Protein AF-A0AAC9VZQ4-F1 (afdb_monomer_lite)

pLDDT: mean 84.98, std 10.2, range [44.28, 96.12]

Foldseek 3Di:
DDQQDQLLCCCCPVPCVVPVHDLVNLCVQLVHDSVVSLCSNLQLFHDDLSNLVSCVVVVNDHSVVRVVSSVVNVVVCCVVVVDDPVNNVDSLSSFLLSSCVVVVVDDPLLSVLLVVLVVLVLLQCVLVVHSSHDCVPPPPDPDPVVSVVSSVVSNVSNVVLVVLQVVLCVVCVVADLVCLSCVCRVNRHDDVVNSVSSNSSSVSSSVVVVVVVVD

Structure (mmCIF, N/CA/C/O backbone):
data_AF-A0AAC9VZQ4-F1
#
_entry.id   AF-A0AAC9VZQ4-F1
#
loop_
_atom_site.group_PDB
_atom_site.id
_atom_site.type_symbol
_atom_site.label_atom_id
_atom_site.label_alt_id
_atom_site.label_comp_id
_atom_site.label_asym_id
_atom_site.label_entity_id
_atom_site.label_seq_id
_atom_site.pdbx_PDB_ins_code
_atom_site.Cartn_x
_atom_site.Cartn_y
_atom_site.Cartn_z
_atom_site.occupancy
_atom_site.B_iso_or_equiv
_atom_site.auth_seq_id
_atom_site.auth_comp_id
_atom_site.auth_asym_id
_atom_site.auth_atom_id
_atom_site.pdbx_PDB_model_num
ATOM 1 N N . MET A 1 1 ? -16.658 14.289 -12.893 1.00 47.38 1 MET A N 1
ATOM 2 C CA . MET A 1 1 ? -15.237 14.405 -13.294 1.00 47.38 1 MET A CA 1
ATOM 3 C C . MET A 1 1 ? -14.586 13.062 -13.017 1.00 47.38 1 MET A C 1
ATOM 5 O O . MET A 1 1 ? -14.733 12.575 -11.906 1.00 47.38 1 MET A O 1
ATOM 9 N N . HIS A 1 2 ? -13.993 12.427 -14.031 1.00 65.50 2 HIS A N 1
ATOM 10 C CA . HIS A 1 2 ? -13.392 11.093 -13.904 1.00 65.50 2 HIS A CA 1
ATOM 11 C C . HIS A 1 2 ? -12.182 11.131 -12.962 1.00 65.50 2 HIS A C 1
ATOM 13 O O . HIS A 1 2 ? -11.371 12.042 -13.089 1.00 65.50 2 HIS A O 1
ATOM 19 N N . ASN A 1 3 ? -12.083 10.158 -12.053 1.00 72.31 3 ASN A N 1
ATOM 20 C CA . ASN A 1 3 ? -10.875 9.840 -11.291 1.00 72.31 3 ASN A CA 1
ATOM 21 C C . ASN A 1 3 ? -9.882 9.156 -12.253 1.00 72.31 3 ASN A C 1
ATOM 23 O O . ASN A 1 3 ? -10.150 8.019 -12.653 1.00 72.31 3 ASN A O 1
ATOM 27 N N . PRO A 1 4 ? -8.830 9.842 -12.738 1.00 82.00 4 PRO A N 1
ATOM 28 C CA . PRO A 1 4 ? -7.840 9.216 -13.607 1.00 82.00 4 PRO A CA 1
ATOM 29 C C . PRO A 1 4 ? -7.079 8.137 -12.824 1.00 82.00 4 PRO A C 1
ATOM 31 O O . PRO A 1 4 ? -6.699 8.360 -11.681 1.00 82.00 4 PRO A O 1
ATOM 34 N N . ALA A 1 5 ? -6.844 6.978 -13.438 1.00 83.56 5 ALA A N 1
ATOM 35 C CA . ALA A 1 5 ? -6.067 5.908 -12.814 1.00 83.56 5 ALA A CA 1
ATOM 36 C C . ALA A 1 5 ? -4.602 6.325 -12.611 1.00 83.56 5 ALA A C 1
ATOM 38 O O . ALA A 1 5 ? -4.049 7.092 -13.414 1.00 83.56 5 ALA A O 1
ATOM 39 N N . HIS A 1 6 ? -3.955 5.795 -11.569 1.00 86.50 6 HIS A N 1
ATOM 40 C CA . HIS A 1 6 ? -2.529 6.033 -11.375 1.00 86.50 6 HIS A CA 1
ATOM 41 C C . HIS A 1 6 ? -1.731 5.352 -12.507 1.00 86.50 6 HIS A C 1
ATOM 43 O O . HIS A 1 6 ? -2.029 4.209 -12.867 1.00 86.50 6 HIS A O 1
ATOM 49 N N . PRO A 1 7 ? -0.682 5.987 -13.069 1.00 91.25 7 PRO A N 1
ATOM 50 C CA . PRO A 1 7 ? 0.089 5.401 -14.170 1.00 91.25 7 PRO A CA 1
ATOM 51 C C . PRO A 1 7 ? 0.655 4.009 -13.861 1.00 91.25 7 PRO A C 1
ATOM 53 O O . PRO A 1 7 ? 0.714 3.149 -14.734 1.00 91.25 7 PRO A O 1
ATOM 56 N N . GLY A 1 8 ? 1.046 3.770 -12.609 1.00 91.25 8 GLY A N 1
ATOM 57 C CA . GLY A 1 8 ? 1.529 2.463 -12.166 1.00 91.25 8 GLY A CA 1
ATOM 58 C C . GLY A 1 8 ? 0.474 1.356 -12.184 1.00 91.25 8 GLY A C 1
ATOM 59 O O . GLY A 1 8 ? 0.805 0.225 -12.533 1.00 91.25 8 GLY A O 1
ATOM 60 N N . GLU A 1 9 ? -0.789 1.679 -11.896 1.00 88.44 9 GLU A N 1
ATOM 61 C CA . GLU A 1 9 ? -1.890 0.711 -11.975 1.00 88.44 9 GLU A CA 1
ATOM 62 C C . GLU A 1 9 ? -2.151 0.319 -13.428 1.00 88.44 9 GLU A C 1
ATOM 64 O O . GLU A 1 9 ? -2.334 -0.856 -13.741 1.00 88.44 9 GLU A O 1
ATOM 69 N N . VAL A 1 10 ? -2.085 1.292 -14.341 1.00 91.06 10 VAL A N 1
ATOM 70 C CA . VAL A 1 10 ? -2.214 1.033 -15.779 1.00 91.06 10 VAL A CA 1
ATOM 71 C C . VAL A 1 10 ? -1.033 0.222 -16.301 1.00 91.06 10 VAL A C 1
ATOM 73 O O . VAL A 1 10 ? -1.241 -0.710 -17.070 1.00 91.06 10 VAL A O 1
ATOM 76 N N . LEU A 1 11 ? 0.193 0.500 -15.846 1.00 92.31 11 LEU A N 1
ATOM 77 C CA . LEU A 1 11 ? 1.357 -0.332 -16.166 1.00 92.31 11 LEU A CA 1
ATOM 78 C C . LEU A 1 11 ? 1.160 -1.785 -15.702 1.00 92.31 11 LEU A C 1
ATOM 80 O O . LEU A 1 11 ? 1.522 -2.718 -16.417 1.00 92.31 11 LEU A O 1
ATOM 84 N N . LYS A 1 12 ? 0.562 -1.984 -14.524 1.00 89.06 12 LYS A N 1
ATOM 85 C CA . LYS A 1 12 ? 0.261 -3.314 -13.995 1.00 89.06 12 LYS A CA 1
ATOM 86 C C . LYS A 1 12 ? -0.739 -4.063 -14.872 1.00 89.06 12 LYS A C 1
ATOM 88 O O . LYS A 1 12 ? -0.419 -5.137 -15.371 1.00 89.06 12 LYS A O 1
ATOM 93 N N . VAL A 1 13 ? -1.919 -3.481 -15.062 1.00 86.75 13 VAL A N 1
ATOM 94 C CA . VAL A 1 13 ? -3.053 -4.160 -15.701 1.00 86.75 13 VAL A CA 1
ATOM 95 C C . VAL A 1 13 ? -2.836 -4.282 -17.206 1.00 86.75 13 VAL A C 1
ATOM 97 O O . VAL A 1 13 ? -2.962 -5.364 -17.757 1.00 86.75 13 V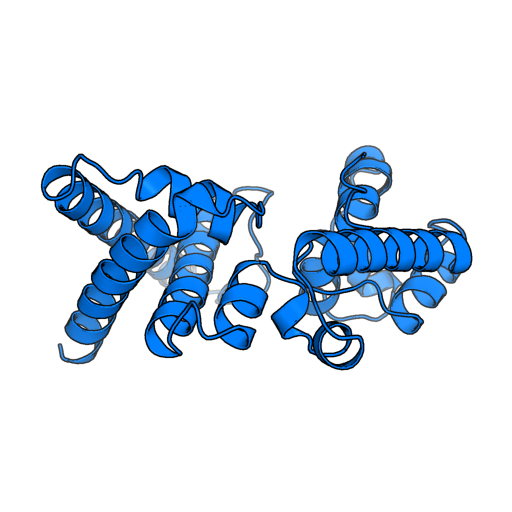AL A O 1
ATOM 100 N N . ALA A 1 14 ? -2.458 -3.194 -17.880 1.00 86.31 14 ALA A N 1
ATOM 101 C CA . ALA A 1 14 ? -2.416 -3.164 -19.342 1.00 86.31 14 ALA A CA 1
ATOM 102 C C . ALA A 1 14 ? -1.142 -3.772 -19.951 1.00 86.31 14 ALA A C 1
ATOM 104 O O . ALA A 1 14 ? -1.103 -3.996 -21.158 1.00 86.31 14 ALA A O 1
ATOM 105 N N . PHE A 1 15 ? -0.093 -4.003 -19.154 1.00 88.12 15 PHE A N 1
ATOM 106 C CA . PHE A 1 15 ? 1.179 -4.523 -19.661 1.00 88.12 15 PHE A CA 1
ATOM 107 C C . PHE A 1 15 ? 1.668 -5.736 -18.874 1.00 88.12 15 PHE A C 1
ATOM 109 O O . PHE A 1 15 ? 1.901 -6.784 -19.465 1.00 88.12 15 PHE A O 1
ATOM 116 N N . LEU A 1 16 ? 1.839 -5.630 -17.552 1.00 88.69 16 LEU A N 1
ATOM 117 C CA . LEU A 1 16 ? 2.440 -6.724 -16.780 1.00 88.69 16 LEU A CA 1
ATOM 118 C C . LEU A 1 16 ? 1.552 -7.967 -16.720 1.00 88.69 16 LEU A C 1
ATOM 120 O O . LEU A 1 16 ? 2.043 -9.071 -16.950 1.00 88.69 16 LEU A O 1
ATOM 124 N N . GLU A 1 17 ? 0.266 -7.788 -16.424 1.00 88.44 17 GLU A N 1
ATOM 125 C CA . GLU A 1 17 ? -0.695 -8.890 -16.331 1.00 88.44 17 GLU A CA 1
ATOM 126 C C . GLU A 1 17 ? -0.959 -9.511 -17.711 1.00 88.44 17 GLU A C 1
ATOM 128 O O . GLU A 1 17 ? -0.840 -10.727 -17.852 1.00 88.44 17 GLU A O 1
ATOM 133 N N . GLU A 1 18 ? -1.173 -8.688 -18.743 1.00 86.62 18 GLU A N 1
ATOM 134 C CA . GLU A 1 18 ? -1.351 -9.137 -20.137 1.00 86.62 18 GLU A CA 1
ATOM 135 C C . GLU A 1 18 ? -0.138 -9.910 -20.686 1.00 86.62 18 GLU A C 1
ATOM 137 O O . GLU A 1 18 ? -0.288 -10.895 -21.407 1.00 86.62 18 GLU A O 1
ATOM 142 N N . MET A 1 19 ? 1.085 -9.507 -20.326 1.00 86.56 19 MET A N 1
ATOM 143 C CA . MET A 1 19 ? 2.314 -10.168 -20.788 1.00 86.56 19 MET A CA 1
ATOM 144 C C . MET A 1 19 ? 2.788 -11.300 -19.863 1.00 86.56 19 MET A C 1
ATOM 146 O O . MET A 1 19 ? 3.823 -11.914 -20.134 1.00 86.56 19 MET A O 1
ATOM 150 N N . GLY A 1 20 ? 2.100 -11.556 -18.743 1.00 86.38 20 GLY A N 1
ATOM 151 C CA . GLY A 1 20 ? 2.557 -12.496 -17.712 1.00 86.38 20 GLY A CA 1
ATOM 152 C C . GLY A 1 20 ? 3.940 -12.146 -17.138 1.00 86.38 20 GLY A C 1
ATOM 153 O O . GLY A 1 20 ? 4.699 -13.030 -16.724 1.00 86.38 20 GLY A O 1
ATOM 154 N N . LEU A 1 21 ? 4.309 -10.861 -17.153 1.00 87.75 21 LEU A N 1
ATOM 155 C CA . LEU A 1 21 ? 5.629 -10.382 -16.759 1.00 87.75 21 LEU A CA 1
ATOM 156 C C . LEU A 1 21 ? 5.653 -10.058 -15.262 1.00 87.75 21 LEU A C 1
ATOM 158 O O . LEU A 1 21 ? 4.847 -9.280 -14.756 1.00 87.75 21 LEU A O 1
ATOM 162 N N . SER A 1 22 ? 6.618 -10.622 -14.534 1.00 88.69 22 SER A N 1
ATOM 163 C CA . SER A 1 22 ? 6.773 -10.315 -13.112 1.00 88.69 22 SER A CA 1
ATOM 164 C C . SER A 1 22 ? 7.435 -8.951 -12.895 1.00 88.69 22 SER A C 1
ATOM 166 O O . SER A 1 22 ? 8.299 -8.527 -13.665 1.00 88.69 22 SER A O 1
ATOM 168 N N . ILE A 1 23 ? 7.092 -8.295 -11.780 1.00 87.81 23 ILE A N 1
ATOM 169 C CA . ILE A 1 23 ? 7.704 -7.017 -11.376 1.00 87.81 23 ILE A CA 1
ATOM 170 C C . ILE A 1 23 ? 9.229 -7.148 -11.258 1.00 87.81 23 ILE A C 1
ATOM 172 O O . ILE A 1 23 ? 9.944 -6.223 -11.623 1.00 87.81 23 ILE A O 1
ATOM 176 N N . GLN A 1 24 ? 9.730 -8.300 -10.790 1.00 86.06 24 GLN A N 1
ATOM 177 C CA . GLN A 1 24 ? 11.168 -8.568 -10.695 1.00 86.06 24 GLN A CA 1
ATOM 178 C C . GLN A 1 24 ? 11.844 -8.492 -12.066 1.00 86.06 24 GLN A C 1
ATOM 180 O O . GLN A 1 24 ? 12.793 -7.737 -12.233 1.00 86.06 24 GLN A O 1
ATOM 185 N N . LYS A 1 25 ? 11.307 -9.210 -13.061 1.00 87.44 25 LYS A N 1
ATOM 186 C CA . LYS A 1 25 ? 11.878 -9.235 -14.414 1.00 87.44 25 LYS A CA 1
ATOM 187 C C . LYS A 1 25 ? 11.894 -7.847 -15.047 1.00 87.44 25 LYS A C 1
ATOM 189 O O . LYS A 1 25 ? 12.879 -7.479 -15.680 1.00 87.44 25 LYS A O 1
ATOM 194 N N . LEU A 1 26 ? 10.821 -7.073 -14.862 1.00 90.56 26 LEU A N 1
ATOM 195 C CA . LEU A 1 26 ? 10.793 -5.698 -15.348 1.00 90.56 26 LEU A CA 1
ATOM 196 C C . LEU A 1 26 ? 11.817 -4.826 -14.605 1.00 90.56 26 LEU A C 1
ATOM 198 O O . LEU A 1 26 ? 12.542 -4.073 -15.242 1.00 90.56 26 LEU A O 1
ATOM 202 N N . ALA A 1 27 ? 11.923 -4.939 -13.281 1.00 90.94 27 ALA A N 1
ATOM 203 C CA . ALA A 1 27 ? 12.888 -4.169 -12.496 1.00 90.94 27 ALA A CA 1
ATOM 204 C C . ALA A 1 27 ? 14.338 -4.428 -12.935 1.00 90.94 27 ALA A C 1
ATOM 206 O O . ALA A 1 27 ? 15.095 -3.473 -13.123 1.00 90.94 27 ALA A O 1
ATOM 207 N N . ASP A 1 28 ? 14.684 -5.697 -13.174 1.00 89.56 28 ASP A N 1
ATOM 208 C CA . ASP A 1 28 ? 15.998 -6.106 -13.674 1.00 89.56 28 ASP A CA 1
ATOM 209 C C . ASP A 1 28 ? 16.280 -5.494 -15.051 1.00 89.56 28 ASP A C 1
ATOM 211 O O . ASP A 1 28 ? 17.352 -4.933 -15.279 1.00 89.56 28 ASP A O 1
ATOM 215 N N . HIS A 1 29 ? 15.289 -5.526 -15.947 1.00 90.56 29 HIS A N 1
ATOM 216 C CA . HIS A 1 29 ? 15.401 -4.958 -17.290 1.00 90.56 29 HIS A CA 1
ATOM 217 C C . HIS A 1 29 ? 15.526 -3.425 -17.292 1.00 90.56 29 HIS A C 1
ATOM 219 O O . HIS A 1 29 ? 16.243 -2.859 -18.111 1.00 90.56 29 HIS A O 1
ATOM 225 N N . LEU A 1 30 ? 14.864 -2.743 -16.355 1.00 91.75 30 LEU A N 1
ATOM 226 C CA . LEU A 1 30 ? 14.926 -1.285 -16.208 1.00 91.75 30 LEU A CA 1
ATOM 227 C C . LEU A 1 30 ? 16.139 -0.809 -15.389 1.00 91.75 30 LEU A C 1
ATOM 229 O O . LEU A 1 30 ? 16.299 0.400 -15.188 1.00 91.75 30 LEU A O 1
ATOM 233 N N . HIS A 1 31 ? 16.974 -1.724 -14.882 1.00 89.75 31 HIS A N 1
ATOM 234 C CA . HIS A 1 31 ? 18.064 -1.428 -13.948 1.00 89.75 31 HIS A CA 1
ATOM 235 C C . HIS A 1 31 ? 17.587 -0.593 -12.746 1.00 89.75 31 HIS A C 1
ATOM 237 O O . HIS A 1 31 ? 18.127 0.472 -12.427 1.00 89.75 31 HIS A O 1
ATOM 243 N N . MET A 1 32 ? 16.513 -1.047 -12.099 1.00 89.31 32 MET A N 1
ATOM 244 C CA . MET A 1 32 ? 15.938 -0.420 -10.910 1.00 89.31 32 MET A CA 1
ATOM 245 C C . MET A 1 32 ? 15.712 -1.456 -9.818 1.00 89.31 32 MET A C 1
ATOM 247 O O . MET A 1 32 ? 15.558 -2.642 -10.085 1.00 89.31 32 MET A O 1
ATOM 251 N N . THR A 1 33 ? 15.641 -1.010 -8.564 1.00 84.75 33 THR A N 1
ATOM 252 C CA . THR A 1 33 ? 15.271 -1.929 -7.487 1.00 84.75 33 THR A CA 1
ATOM 253 C C . THR A 1 33 ? 13.805 -2.330 -7.627 1.00 84.75 33 THR A C 1
ATOM 255 O O . THR A 1 33 ? 12.938 -1.473 -7.845 1.00 84.75 33 THR A O 1
ATOM 258 N N . ARG A 1 34 ? 13.510 -3.625 -7.452 1.00 83.38 34 ARG A N 1
ATOM 259 C CA . ARG A 1 34 ? 12.135 -4.144 -7.481 1.00 83.38 34 ARG A CA 1
ATOM 260 C C . ARG A 1 34 ? 11.227 -3.385 -6.519 1.00 83.38 34 ARG A C 1
ATOM 262 O O . ARG A 1 34 ? 10.146 -2.974 -6.925 1.00 83.38 34 ARG A O 1
ATOM 269 N N . ALA A 1 35 ? 11.696 -3.095 -5.306 1.00 76.56 35 ALA A N 1
ATOM 270 C CA . ALA A 1 35 ? 10.947 -2.312 -4.324 1.00 76.56 35 ALA A CA 1
ATOM 271 C C . ALA A 1 35 ? 10.555 -0.912 -4.841 1.00 76.56 35 ALA A C 1
ATOM 273 O O . ALA A 1 35 ? 9.442 -0.441 -4.603 1.00 76.56 35 ALA A O 1
ATOM 274 N N . SER A 1 36 ? 11.435 -0.230 -5.584 1.00 78.69 36 SER A N 1
ATOM 275 C CA . SER A 1 36 ? 11.112 1.085 -6.157 1.00 78.69 36 SER A CA 1
ATOM 276 C C . SER A 1 36 ? 10.072 0.985 -7.264 1.00 78.69 36 SER A C 1
ATOM 278 O O . SER A 1 36 ? 9.126 1.769 -7.270 1.00 78.69 36 SER A O 1
ATOM 280 N N . LEU A 1 37 ? 10.212 0.004 -8.156 1.00 87.75 37 LEU A N 1
ATOM 281 C CA . LEU A 1 37 ? 9.245 -0.227 -9.225 1.00 87.75 37 LEU A CA 1
ATOM 282 C C . LEU A 1 37 ? 7.883 -0.678 -8.668 1.00 87.75 37 LEU A C 1
ATOM 284 O O . LEU A 1 37 ? 6.846 -0.172 -9.087 1.00 87.75 37 LEU A O 1
ATOM 288 N N . SER A 1 38 ? 7.888 -1.559 -7.666 1.00 84.81 38 SER A N 1
ATOM 289 C CA . SER A 1 38 ? 6.702 -2.057 -6.963 1.00 84.81 38 SER A CA 1
ATOM 290 C C . SER A 1 38 ? 5.905 -0.929 -6.308 1.00 84.81 38 SER A C 1
ATOM 292 O O . SER A 1 38 ? 4.680 -0.896 -6.416 1.00 84.81 38 SER A O 1
ATOM 294 N N . ARG A 1 39 ? 6.580 0.040 -5.674 1.00 79.12 39 ARG A N 1
ATOM 295 C CA . ARG A 1 39 ? 5.900 1.216 -5.112 1.00 79.12 39 ARG A CA 1
ATOM 296 C C . ARG A 1 39 ? 5.186 2.032 -6.183 1.00 79.12 39 ARG A C 1
ATOM 298 O O . ARG A 1 39 ? 4.069 2.458 -5.935 1.00 79.12 39 ARG A O 1
ATOM 305 N N . VAL A 1 40 ? 5.786 2.218 -7.361 1.00 87.19 40 VAL A N 1
ATOM 306 C CA . VAL A 1 40 ? 5.119 2.947 -8.451 1.00 87.19 40 VAL A CA 1
ATOM 307 C C . VAL A 1 40 ? 3.936 2.152 -8.993 1.00 87.19 40 VAL A C 1
ATOM 309 O O . VAL A 1 40 ? 2.841 2.696 -9.100 1.00 87.19 40 VAL A O 1
ATOM 312 N N . ILE A 1 41 ? 4.137 0.864 -9.287 1.00 87.94 41 ILE A N 1
ATOM 313 C CA . ILE A 1 41 ? 3.112 -0.050 -9.819 1.00 87.94 41 ILE A CA 1
ATOM 314 C C . ILE A 1 41 ? 1.878 -0.112 -8.914 1.00 87.94 41 ILE A C 1
ATOM 316 O O . ILE A 1 41 ? 0.757 -0.125 -9.407 1.00 87.94 41 ILE A O 1
ATOM 320 N N . ASN A 1 42 ? 2.076 -0.121 -7.597 1.00 80.81 42 ASN A N 1
ATOM 321 C CA . ASN A 1 42 ? 0.986 -0.174 -6.624 1.00 80.81 42 ASN A CA 1
ATOM 322 C C . ASN A 1 42 ? 0.469 1.217 -6.210 1.00 80.81 42 ASN A C 1
ATOM 324 O O . ASN A 1 42 ? -0.140 1.336 -5.157 1.00 80.81 42 ASN A O 1
ATOM 328 N N . GLY A 1 43 ? 0.758 2.281 -6.966 1.00 79.44 43 GLY A N 1
ATOM 329 C CA . GLY A 1 43 ? 0.238 3.627 -6.681 1.00 79.44 43 GLY A CA 1
ATOM 330 C C . GLY A 1 43 ? 0.959 4.389 -5.569 1.00 79.44 43 GLY A C 1
ATOM 331 O O . GLY A 1 43 ? 0.881 5.607 -5.516 1.00 79.44 43 GLY A O 1
ATOM 332 N N . HIS A 1 44 ? 1.757 3.714 -4.743 1.00 76.00 44 HIS A N 1
ATOM 333 C CA . HIS A 1 44 ? 2.434 4.309 -3.588 1.00 76.00 44 HIS A CA 1
ATOM 334 C C . HIS A 1 44 ? 3.566 5.294 -3.919 1.00 76.00 44 HIS A C 1
ATOM 336 O O . HIS A 1 44 ? 4.124 5.907 -3.007 1.00 76.00 44 HIS A O 1
ATOM 342 N N . ALA A 1 45 ? 3.966 5.435 -5.183 1.00 78.38 45 ALA A N 1
ATOM 343 C CA . ALA A 1 45 ? 4.974 6.395 -5.620 1.00 78.38 45 ALA A CA 1
ATOM 344 C C . ALA A 1 45 ? 4.651 6.934 -7.014 1.00 78.38 45 ALA A C 1
ATOM 346 O O . ALA A 1 45 ? 4.255 6.183 -7.901 1.00 78.38 45 ALA A O 1
ATOM 347 N N . SER A 1 46 ? 4.905 8.223 -7.235 1.00 83.00 46 SER A N 1
ATOM 348 C CA . SER A 1 46 ? 4.684 8.846 -8.541 1.00 83.00 46 SER A CA 1
ATOM 349 C C . SER A 1 46 ? 5.603 8.271 -9.619 1.00 83.00 46 SER A C 1
ATOM 351 O O . SER A 1 46 ? 6.788 8.003 -9.390 1.00 83.00 46 SER A O 1
ATOM 353 N N . MET A 1 47 ? 5.081 8.182 -10.836 1.00 87.06 47 MET A N 1
ATOM 354 C CA . MET A 1 47 ? 5.840 7.880 -12.039 1.00 87.06 47 MET A CA 1
ATOM 355 C C . MET A 1 47 ? 6.763 9.052 -12.399 1.00 87.06 47 MET A C 1
ATOM 357 O O . MET A 1 47 ? 6.351 10.062 -12.967 1.00 87.06 47 MET A O 1
ATOM 361 N N . ARG A 1 48 ? 8.037 8.927 -12.017 1.00 86.81 48 ARG A N 1
ATOM 362 C CA . ARG A 1 48 ? 9.076 9.939 -12.263 1.00 86.81 48 ARG A CA 1
ATOM 363 C C . ARG A 1 48 ? 9.569 9.899 -13.709 1.00 86.81 48 ARG A C 1
ATOM 365 O O . ARG A 1 48 ? 9.556 8.846 -14.340 1.00 86.81 48 ARG A O 1
ATOM 372 N N . THR A 1 49 ? 10.118 11.021 -14.178 1.00 86.62 49 THR A N 1
ATOM 373 C CA . THR A 1 49 ? 10.732 11.159 -15.511 1.00 86.62 49 THR A CA 1
ATOM 374 C C . THR A 1 49 ? 11.754 10.066 -15.811 1.00 86.62 49 THR A C 1
ATOM 376 O O . THR A 1 49 ? 11.722 9.493 -16.892 1.00 86.62 49 THR A O 1
ATOM 379 N N . GLU A 1 50 ? 12.613 9.725 -14.847 1.00 88.81 50 GLU A N 1
ATOM 380 C CA . GLU A 1 50 ? 13.613 8.663 -15.016 1.00 88.81 50 GLU A CA 1
ATOM 381 C C . GLU A 1 50 ? 12.968 7.302 -15.327 1.00 88.81 50 GLU A C 1
ATOM 383 O O . GLU A 1 50 ? 13.380 6.623 -16.264 1.00 88.81 50 GLU A O 1
ATOM 388 N N . LEU A 1 51 ? 11.921 6.923 -14.583 1.00 91.88 51 LEU A N 1
ATOM 389 C CA . LEU A 1 51 ? 11.202 5.670 -14.814 1.00 91.88 51 LEU A CA 1
ATOM 390 C C . LEU A 1 51 ? 10.442 5.703 -16.145 1.00 91.88 51 LEU A C 1
ATOM 392 O O . LEU A 1 51 ? 10.462 4.718 -16.871 1.00 91.88 51 LEU A O 1
ATOM 396 N N . ALA A 1 52 ? 9.816 6.829 -16.493 1.00 92.44 52 ALA A N 1
ATOM 397 C CA . ALA A 1 52 ? 9.107 6.979 -17.762 1.00 92.44 52 ALA A CA 1
ATOM 398 C C . ALA A 1 52 ? 10.043 6.799 -18.974 1.00 92.44 52 ALA A C 1
ATOM 400 O O . ALA A 1 52 ? 9.676 6.118 -19.928 1.00 92.44 52 ALA A O 1
ATOM 401 N N . ILE A 1 53 ? 11.264 7.349 -18.915 1.00 92.62 53 ILE A N 1
ATOM 402 C CA . ILE A 1 53 ? 12.292 7.157 -19.953 1.00 92.62 53 ILE A CA 1
ATOM 403 C C . ILE A 1 53 ? 12.740 5.6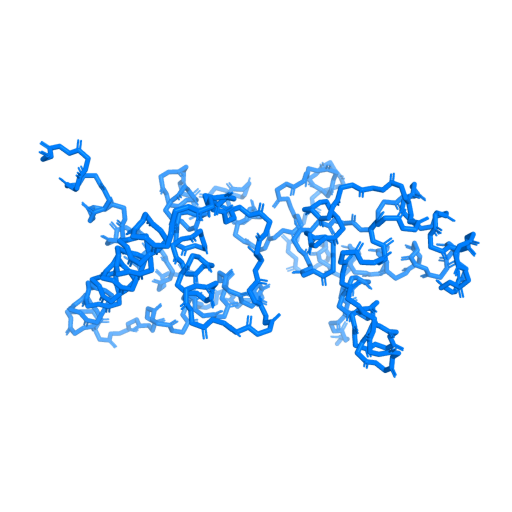94 -20.006 1.00 92.62 53 ILE A C 1
ATOM 405 O O . ILE A 1 53 ? 12.822 5.119 -21.088 1.00 92.62 53 ILE A O 1
ATOM 409 N N . LYS A 1 54 ? 12.997 5.067 -18.851 1.00 93.94 54 LYS A N 1
ATOM 410 C CA . LYS A 1 54 ? 13.374 3.647 -18.788 1.00 93.94 54 LYS A CA 1
ATOM 411 C C . LYS A 1 54 ? 12.291 2.745 -19.392 1.00 93.94 54 LYS A C 1
ATOM 413 O O . LYS A 1 54 ? 12.621 1.835 -20.144 1.00 93.94 54 LYS A O 1
ATOM 418 N N . LEU A 1 55 ? 11.015 3.019 -19.115 1.00 94.69 55 LEU A N 1
ATOM 419 C CA . LEU A 1 55 ? 9.880 2.295 -19.698 1.00 94.69 55 LEU A CA 1
ATOM 420 C C . LEU A 1 55 ? 9.816 2.457 -21.221 1.00 94.69 55 LEU A C 1
ATOM 422 O O . LEU A 1 55 ? 9.610 1.467 -21.917 1.00 94.69 55 LEU A O 1
ATOM 426 N N . GLU A 1 56 ? 10.052 3.665 -21.739 1.00 94.69 56 GLU A N 1
ATOM 427 C CA . GLU A 1 56 ? 10.108 3.908 -23.186 1.00 94.69 56 GLU A CA 1
ATOM 428 C C . GLU A 1 56 ? 11.239 3.134 -23.862 1.00 94.69 56 GLU A C 1
ATOM 430 O O . GLU A 1 56 ? 11.013 2.476 -24.877 1.00 94.69 56 GLU A O 1
ATOM 435 N N . LEU A 1 57 ? 12.433 3.142 -23.267 1.00 91.81 57 LEU A N 1
ATOM 436 C CA . LEU A 1 57 ? 13.576 2.378 -23.772 1.00 91.81 57 LEU A CA 1
ATOM 437 C C . LEU A 1 57 ? 13.332 0.862 -23.735 1.00 91.81 57 LEU A C 1
ATOM 439 O O . LEU A 1 57 ? 13.828 0.142 -24.597 1.00 91.81 57 LEU A O 1
ATOM 443 N N . ALA A 1 58 ? 12.539 0.391 -22.774 1.00 91.25 58 ALA A N 1
ATOM 444 C CA . ALA A 1 58 ? 12.110 -0.999 -22.659 1.00 91.25 58 ALA A CA 1
ATOM 445 C C . ALA A 1 58 ? 10.895 -1.355 -23.543 1.00 91.25 58 ALA A C 1
ATOM 447 O O . ALA A 1 58 ? 10.423 -2.490 -23.505 1.00 91.25 58 ALA A O 1
ATOM 448 N N . GLY A 1 59 ? 10.368 -0.409 -24.331 1.00 90.31 59 GLY A N 1
ATOM 449 C CA . GLY A 1 59 ? 9.250 -0.634 -25.255 1.00 90.31 59 GLY A CA 1
ATOM 450 C C . GLY A 1 59 ? 7.852 -0.533 -24.631 1.00 90.31 59 GLY A C 1
ATOM 451 O O . GLY A 1 59 ? 6.857 -0.787 -25.311 1.00 90.31 59 GLY A O 1
ATOM 452 N N . PHE A 1 60 ? 7.737 -0.119 -23.369 1.00 90.75 60 PHE A N 1
ATOM 453 C CA . PHE A 1 60 ? 6.463 0.058 -22.670 1.00 90.75 60 PHE A CA 1
ATOM 454 C C . PHE A 1 60 ? 5.901 1.465 -22.906 1.00 90.75 60 PHE A C 1
ATOM 456 O O . PHE A 1 60 ? 5.868 2.270 -21.985 1.00 90.75 60 PHE A O 1
ATOM 463 N N . SER A 1 61 ? 5.426 1.772 -24.119 1.00 94.31 61 SER A N 1
ATOM 464 C CA . SER A 1 61 ? 4.869 3.093 -24.497 1.00 94.31 61 SER A CA 1
ATOM 465 C C . SER A 1 61 ? 5.863 4.269 -24.378 1.00 94.31 61 SER A C 1
ATOM 467 O O . SER A 1 61 ? 7.006 4.109 -23.973 1.00 94.31 61 SER A O 1
ATOM 469 N N . LYS A 1 62 ? 5.456 5.479 -24.779 1.00 94.50 62 LYS A N 1
ATOM 470 C CA . LYS A 1 62 ? 6.321 6.678 -24.757 1.00 94.50 62 LYS A CA 1
ATOM 471 C C . LYS A 1 62 ? 6.411 7.281 -23.353 1.00 94.50 62 LYS A C 1
ATOM 473 O O . LYS A 1 62 ? 5.396 7.374 -22.663 1.00 94.50 62 LYS A O 1
ATOM 478 N N . ALA A 1 63 ? 7.556 7.843 -22.967 1.00 92.31 63 ALA A N 1
ATOM 479 C CA . ALA A 1 63 ? 7.728 8.516 -21.676 1.00 92.31 63 ALA A CA 1
ATOM 480 C C . ALA A 1 63 ? 6.737 9.674 -21.502 1.00 92.31 63 ALA A C 1
ATOM 482 O O . ALA A 1 63 ? 6.203 9.894 -20.417 1.00 92.31 63 ALA A O 1
ATOM 483 N N . LYS A 1 64 ? 6.428 10.386 -22.594 1.00 90.88 64 LYS A N 1
ATOM 484 C CA . LYS A 1 64 ? 5.420 11.453 -22.591 1.00 90.88 64 LYS A CA 1
ATOM 485 C C . LYS A 1 64 ? 4.034 10.952 -22.169 1.00 90.88 64 LYS A C 1
ATOM 487 O O . LYS A 1 64 ? 3.377 11.626 -21.390 1.00 90.88 64 LYS A O 1
ATOM 492 N N . PHE A 1 65 ? 3.613 9.777 -22.643 1.00 92.56 65 PHE A N 1
ATOM 493 C CA . PHE A 1 65 ? 2.311 9.199 -22.297 1.00 92.56 65 PHE A CA 1
ATOM 494 C C . PHE A 1 65 ? 2.193 8.982 -20.783 1.00 92.56 65 PHE A C 1
ATOM 496 O O . PHE A 1 65 ? 1.251 9.452 -20.148 1.00 92.56 65 PHE A O 1
ATOM 503 N N . TRP A 1 66 ? 3.212 8.360 -20.200 1.00 93.62 66 TRP A N 1
ATOM 504 C CA . TRP A 1 66 ? 3.329 8.117 -18.767 1.00 93.62 66 TRP A CA 1
ATOM 505 C C . TRP A 1 66 ? 3.321 9.395 -17.924 1.00 93.62 66 TRP A C 1
ATOM 507 O O . TRP A 1 66 ? 2.612 9.489 -16.920 1.00 93.62 66 TRP A O 1
ATOM 517 N N . LEU A 1 67 ? 4.078 10.406 -18.352 1.00 88.75 67 LEU A N 1
ATOM 518 C CA . LEU A 1 67 ? 4.150 11.692 -17.661 1.00 88.75 67 LEU A CA 1
ATOM 519 C C . LEU A 1 67 ? 2.851 12.491 -17.774 1.00 88.75 67 LEU A C 1
ATOM 521 O O . LEU A 1 67 ? 2.437 13.109 -16.794 1.00 88.75 67 LEU A O 1
ATOM 525 N N . ASP A 1 68 ? 2.181 12.453 -18.926 1.00 88.06 68 ASP A N 1
ATOM 526 C CA . ASP A 1 68 ? 0.877 13.093 -19.111 1.00 88.06 68 ASP A CA 1
ATOM 527 C C . ASP A 1 68 ? -0.185 12.432 -18.217 1.00 88.06 68 ASP A C 1
ATOM 529 O O . ASP A 1 68 ? -0.992 13.128 -17.596 1.00 88.06 68 ASP A O 1
ATOM 533 N N . MET A 1 69 ? -0.148 11.104 -18.060 1.00 90.06 69 MET A N 1
ATOM 534 C CA . MET A 1 69 ? -1.006 10.407 -17.101 1.00 90.06 69 MET A CA 1
ATOM 535 C C . MET A 1 69 ? -0.710 10.808 -15.656 1.00 90.06 69 MET A C 1
ATOM 537 O O . MET A 1 69 ? -1.643 11.142 -14.926 1.00 90.06 69 MET A O 1
ATOM 541 N N . GLN A 1 70 ? 0.564 10.829 -15.243 1.00 88.25 70 GLN A N 1
ATOM 542 C CA . GLN A 1 70 ? 0.932 11.253 -13.888 1.00 88.25 70 GLN A CA 1
ATOM 543 C C . GLN A 1 70 ? 0.487 12.690 -13.628 1.00 88.25 70 GLN A C 1
ATOM 545 O O . GLN A 1 70 ? -0.038 12.994 -12.563 1.00 88.25 70 GLN A O 1
ATOM 550 N N . LYS A 1 71 ? 0.650 13.575 -14.614 1.00 84.75 71 LYS A N 1
ATOM 551 C CA . LYS A 1 71 ? 0.199 14.963 -14.538 1.00 84.75 71 LYS A CA 1
ATOM 552 C C . LYS A 1 71 ? -1.315 15.052 -14.372 1.00 84.75 71 LYS A C 1
ATOM 554 O O . LYS A 1 71 ? -1.781 15.822 -13.541 1.00 84.75 71 LYS A O 1
ATOM 559 N N . ASN A 1 72 ? -2.084 14.281 -15.138 1.00 85.31 72 ASN A N 1
ATOM 560 C CA . ASN A 1 72 ? -3.542 14.262 -15.016 1.00 85.31 72 ASN A CA 1
ATOM 561 C C . ASN A 1 72 ? -3.989 13.710 -13.657 1.00 85.31 72 ASN A C 1
ATOM 563 O O . ASN A 1 72 ? -4.889 14.285 -13.044 1.00 85.31 72 ASN A O 1
ATOM 567 N N . TYR A 1 73 ? -3.325 12.657 -13.171 1.00 84.25 73 TYR A N 1
ATOM 568 C CA . TYR A 1 73 ? -3.517 12.111 -11.829 1.00 84.25 73 TYR A CA 1
ATOM 569 C C . TYR A 1 73 ? -3.265 13.169 -10.754 1.00 84.25 73 TYR A C 1
ATOM 571 O O . TYR A 1 73 ? -4.159 13.484 -9.973 1.00 84.25 73 TYR A O 1
ATOM 579 N N . ASN A 1 74 ? -2.095 13.802 -10.791 1.00 78.06 74 ASN A N 1
ATOM 580 C CA . ASN A 1 74 ? -1.710 14.873 -9.879 1.00 78.06 74 ASN A CA 1
ATOM 581 C C . ASN A 1 74 ? -2.691 16.054 -9.915 1.00 78.06 74 ASN A C 1
ATOM 583 O O . ASN A 1 74 ? -3.171 16.493 -8.877 1.00 78.06 74 ASN A O 1
ATOM 587 N N . LEU A 1 75 ? -3.070 16.537 -11.104 1.00 77.00 75 LEU A N 1
ATOM 588 C CA . LEU A 1 75 ? -4.020 17.644 -11.252 1.00 77.00 75 LEU A CA 1
ATOM 589 C C . LEU A 1 75 ? -5.394 17.318 -10.663 1.00 77.00 75 LEU A C 1
ATOM 591 O O . LEU A 1 75 ? -6.036 18.199 -10.085 1.00 77.00 75 LEU A O 1
ATOM 595 N N . TRP A 1 76 ? -5.864 16.081 -10.828 1.00 82.25 76 TRP A N 1
ATOM 596 C CA . TRP A 1 76 ? -7.109 15.631 -10.218 1.00 82.25 76 TRP A CA 1
ATOM 597 C C . TRP A 1 76 ? -6.979 15.597 -8.694 1.00 82.25 76 TRP A C 1
ATOM 599 O O . TRP A 1 76 ? -7.789 16.222 -8.007 1.00 82.25 76 TRP A O 1
ATOM 609 N N . GLN A 1 77 ? -5.910 14.986 -8.177 1.00 73.31 77 GLN A N 1
ATOM 610 C CA . GLN A 1 77 ? -5.605 14.950 -6.746 1.00 73.31 77 GLN A CA 1
ATOM 611 C C . GLN A 1 77 ? -5.559 16.374 -6.157 1.00 73.31 77 GLN A C 1
ATOM 613 O O . GLN A 1 77 ? -6.249 16.694 -5.192 1.00 73.31 77 GLN A O 1
ATOM 618 N N . THR A 1 78 ? -4.845 17.294 -6.799 1.00 71.69 78 THR A N 1
ATOM 619 C CA . THR A 1 78 ? -4.737 18.687 -6.355 1.00 71.69 78 THR A CA 1
ATOM 620 C C . THR A 1 78 ? -6.068 19.423 -6.338 1.00 71.69 78 THR A C 1
ATOM 622 O O . THR A 1 78 ? -6.373 20.104 -5.358 1.00 71.69 78 THR A O 1
ATOM 625 N N . LYS A 1 79 ? -6.907 19.257 -7.363 1.00 74.31 79 LYS A N 1
ATOM 626 C CA . LYS A 1 79 ? -8.229 19.903 -7.408 1.00 74.31 79 LYS A CA 1
ATOM 627 C C . LYS A 1 79 ? -9.209 19.342 -6.380 1.00 74.31 79 LYS A C 1
ATOM 629 O O . LYS A 1 79 ? -10.040 20.095 -5.882 1.00 74.31 79 LYS A O 1
ATOM 634 N N . HIS A 1 80 ? -9.130 18.049 -6.078 1.00 69.69 80 HIS A N 1
ATOM 635 C CA . HIS A 1 80 ? -10.070 17.385 -5.175 1.00 69.69 80 HIS A CA 1
ATOM 636 C C . HIS A 1 80 ? -9.629 17.405 -3.705 1.00 69.69 80 HIS A C 1
ATOM 638 O O . HIS A 1 80 ? -10.485 17.391 -2.822 1.00 69.69 80 HIS A O 1
ATOM 644 N N . PHE A 1 81 ? -8.326 17.511 -3.434 1.00 65.19 81 PHE A N 1
ATOM 645 C CA . PHE A 1 81 ? -7.757 17.459 -2.080 1.00 65.19 81 PHE A CA 1
ATOM 646 C C . PHE A 1 81 ? -7.041 18.753 -1.653 1.00 65.19 81 PHE A C 1
ATOM 648 O O . PHE A 1 81 ? -6.564 18.862 -0.521 1.00 65.19 81 PHE A O 1
ATOM 655 N N . GLY A 1 82 ? -6.960 19.761 -2.530 1.00 65.81 82 GLY A N 1
ATOM 656 C CA . GLY A 1 82 ? -6.324 21.046 -2.227 1.00 65.81 82 GLY A CA 1
ATOM 657 C C . GLY A 1 82 ? -4.842 20.901 -1.877 1.00 65.81 82 GLY A C 1
ATOM 658 O O . GLY A 1 82 ? -4.369 21.516 -0.915 1.00 65.81 82 GLY A O 1
ATOM 659 N N . LEU A 1 83 ? -4.137 20.012 -2.580 1.00 64.81 83 LEU A N 1
ATOM 660 C CA . LEU A 1 83 ? -2.687 19.852 -2.472 1.00 64.81 83 LEU A CA 1
ATOM 661 C C . LEU A 1 83 ? -1.980 21.083 -3.049 1.00 64.81 83 LEU A C 1
ATOM 663 O O . LEU A 1 83 ? -2.406 21.640 -4.059 1.00 64.81 83 LEU A O 1
ATOM 667 N N . THR A 1 84 ? -0.888 21.517 -2.423 1.00 63.97 84 THR A N 1
ATOM 668 C CA . THR A 1 84 ? 0.016 22.492 -3.049 1.00 63.97 84 THR A CA 1
ATOM 669 C C . THR A 1 84 ? 1.014 21.780 -3.968 1.00 63.97 84 THR A C 1
ATOM 671 O O . THR A 1 84 ? 1.337 20.609 -3.775 1.00 63.97 84 THR A O 1
ATOM 674 N N . ILE A 1 85 ? 1.560 22.498 -4.954 1.00 62.25 85 ILE A N 1
ATOM 675 C CA . ILE A 1 85 ? 2.561 21.961 -5.901 1.00 62.25 85 ILE A CA 1
ATOM 676 C C . ILE A 1 85 ? 3.812 21.434 -5.168 1.00 62.25 85 ILE A C 1
ATOM 678 O O . ILE A 1 85 ? 4.453 20.484 -5.612 1.00 62.25 85 ILE A O 1
ATOM 682 N N . GLU A 1 86 ? 4.171 22.029 -4.028 1.00 61.53 86 GLU A N 1
ATOM 683 C CA . GLU A 1 86 ? 5.269 21.544 -3.183 1.00 61.53 86 GLU A CA 1
ATOM 684 C C . GLU A 1 86 ? 4.929 20.232 -2.473 1.00 61.53 86 GLU A C 1
ATOM 686 O O . GLU A 1 86 ? 5.792 19.363 -2.348 1.00 61.53 86 GLU A O 1
ATOM 691 N N . GLN A 1 87 ? 3.670 20.054 -2.062 1.00 63.84 87 GLN A N 1
ATOM 692 C CA . GLN A 1 87 ? 3.208 18.814 -1.447 1.00 63.84 87 GLN A CA 1
ATOM 693 C C . GLN A 1 87 ? 3.222 17.655 -2.449 1.00 63.84 87 GLN A C 1
ATOM 695 O O . GLN A 1 87 ? 3.642 16.575 -2.057 1.00 63.84 87 GLN A O 1
ATOM 700 N N . GLU A 1 88 ? 2.901 17.873 -3.732 1.00 62.69 88 GLU A N 1
ATOM 701 C CA . GLU A 1 88 ? 2.994 16.830 -4.778 1.00 62.69 88 GLU A CA 1
ATOM 702 C C . GLU A 1 88 ? 4.415 16.277 -4.977 1.00 62.69 88 GLU A C 1
ATOM 704 O O . GLU A 1 88 ? 4.598 15.121 -5.358 1.00 62.69 88 GLU A O 1
ATOM 709 N N . LYS A 1 89 ? 5.452 17.091 -4.737 1.00 64.75 89 LYS A N 1
ATOM 710 C CA . LYS A 1 89 ? 6.850 16.636 -4.840 1.00 64.75 89 LYS A CA 1
ATOM 711 C C . LYS A 1 89 ? 7.270 15.778 -3.649 1.00 64.75 89 LYS A C 1
ATOM 713 O O . LYS A 1 89 ? 8.290 15.090 -3.728 1.00 64.75 89 LYS A O 1
ATOM 718 N N . ASN A 1 90 ? 6.515 15.821 -2.551 1.00 68.19 90 ASN A N 1
ATOM 719 C CA . ASN A 1 90 ? 6.779 15.007 -1.380 1.00 68.19 90 ASN A CA 1
ATOM 720 C C . ASN A 1 90 ? 6.369 13.551 -1.668 1.00 68.19 90 ASN A C 1
ATOM 722 O O . ASN A 1 90 ? 5.191 13.309 -1.934 1.00 68.19 90 ASN A O 1
ATOM 726 N N . PRO A 1 91 ? 7.282 12.566 -1.558 1.00 67.06 91 PRO A N 1
ATOM 727 C CA . PRO A 1 91 ? 6.954 11.151 -1.740 1.00 67.06 91 PRO A CA 1
ATOM 728 C C . PRO A 1 91 ? 5.874 10.613 -0.792 1.00 67.06 91 PRO A C 1
ATOM 730 O O . PRO A 1 91 ? 5.365 9.531 -1.026 1.00 67.06 91 PRO A O 1
ATOM 733 N N . LEU A 1 92 ? 5.531 11.319 0.288 1.00 72.88 92 LEU A N 1
ATOM 734 C CA . LEU A 1 92 ? 4.416 10.943 1.161 1.00 72.88 92 LEU A CA 1
ATOM 735 C C . LEU A 1 92 ? 3.052 11.284 0.544 1.00 72.88 92 LEU A C 1
ATOM 737 O O . LEU A 1 92 ? 2.063 10.627 0.851 1.00 72.88 92 LEU A O 1
ATOM 741 N N . SER A 1 93 ? 2.989 12.279 -0.345 1.00 70.44 93 SER A N 1
ATOM 742 C CA . SER A 1 93 ? 1.740 12.698 -0.996 1.00 70.44 93 SER A CA 1
ATOM 743 C C . SER A 1 93 ? 1.229 11.712 -2.046 1.00 70.44 93 SER A C 1
ATOM 745 O O . SER A 1 93 ? 0.082 11.824 -2.465 1.00 70.44 93 SER A O 1
ATOM 747 N N . SER A 1 94 ? 2.047 10.735 -2.454 1.00 66.38 94 SER A N 1
ATOM 748 C CA . SER A 1 94 ? 1.630 9.691 -3.393 1.00 66.38 94 SER A CA 1
ATOM 749 C C . SER A 1 94 ? 0.719 8.639 -2.770 1.00 66.38 94 SER A C 1
ATOM 751 O O . SER A 1 94 ? 0.275 7.762 -3.490 1.00 66.38 94 SER A O 1
ATOM 753 N N . THR A 1 95 ? 0.440 8.722 -1.465 1.00 79.50 95 THR A N 1
ATOM 754 C CA . THR A 1 95 ? -0.579 7.895 -0.806 1.00 79.50 95 THR A CA 1
ATOM 755 C C . THR A 1 95 ? -1.588 8.772 -0.088 1.00 79.50 95 THR A C 1
ATOM 757 O O . THR A 1 95 ? -1.228 9.816 0.470 1.00 79.50 95 THR A O 1
ATOM 760 N N . TYR A 1 96 ? -2.839 8.331 -0.018 1.00 82.69 96 TYR A N 1
ATOM 761 C CA . TYR A 1 96 ? -3.892 9.025 0.713 1.00 82.69 96 TYR A CA 1
ATOM 762 C C . TYR A 1 96 ? -3.568 9.134 2.211 1.00 82.69 96 TYR A C 1
ATOM 764 O O . TYR A 1 96 ? -3.803 10.169 2.835 1.00 82.69 96 TYR A O 1
ATOM 772 N N . ILE A 1 97 ? -2.939 8.108 2.790 1.00 87.56 97 ILE A N 1
ATOM 773 C CA . ILE A 1 97 ? -2.501 8.114 4.195 1.00 87.56 97 ILE A CA 1
ATOM 774 C C . ILE A 1 97 ? -1.400 9.145 4.450 1.00 87.56 97 ILE A C 1
ATOM 776 O O . ILE A 1 97 ? -1.467 9.892 5.430 1.00 87.56 97 ILE A O 1
ATOM 780 N N . GLY A 1 98 ? -0.393 9.214 3.576 1.00 85.94 98 GLY A N 1
ATOM 781 C CA . GLY A 1 98 ? 0.657 10.223 3.693 1.00 85.94 98 GLY A CA 1
ATOM 782 C C . GLY A 1 98 ? 0.134 11.635 3.427 1.00 85.94 98 GLY A C 1
ATOM 783 O O . GLY A 1 98 ? 0.555 12.575 4.100 1.00 85.94 98 GLY A O 1
ATOM 784 N N . TRP A 1 99 ? -0.862 11.791 2.553 1.00 83.06 99 TRP A N 1
ATOM 785 C CA . TRP A 1 99 ? -1.574 13.056 2.384 1.00 83.06 99 TRP A CA 1
ATOM 786 C C . TRP A 1 99 ? -2.309 13.500 3.656 1.00 83.06 99 TRP A C 1
ATOM 788 O O . TRP A 1 99 ? -2.134 14.639 4.094 1.00 83.06 99 TRP A O 1
ATOM 798 N N . LEU A 1 100 ? -3.083 12.608 4.284 1.00 87.88 100 LEU A N 1
ATOM 799 C CA . LEU A 1 100 ? -3.778 12.907 5.540 1.00 87.88 100 LEU A CA 1
ATOM 800 C C . LEU A 1 100 ? -2.793 13.308 6.649 1.00 87.88 100 LEU A C 1
ATOM 802 O O . LEU A 1 100 ? -3.076 14.217 7.430 1.00 87.88 100 LEU A O 1
ATOM 806 N N . TYR A 1 101 ? -1.619 12.674 6.695 1.00 89.50 101 TYR A N 1
ATOM 807 C CA . TYR A 1 101 ? -0.542 13.061 7.606 1.00 89.50 101 TYR A CA 1
ATOM 808 C C . TYR A 1 101 ? -0.014 14.475 7.312 1.00 89.50 101 TYR A C 1
ATOM 810 O O . TYR A 1 101 ? 0.051 15.306 8.215 1.00 89.50 101 TYR A O 1
ATOM 818 N N . LEU A 1 102 ? 0.282 14.797 6.047 1.00 84.50 102 LEU A N 1
ATOM 819 C CA . LEU A 1 102 ? 0.756 16.131 5.647 1.00 84.50 102 LEU A CA 1
ATOM 820 C C . LEU A 1 102 ? -0.269 17.248 5.905 1.00 84.50 102 LEU A C 1
ATOM 822 O O . LEU A 1 102 ? 0.119 18.395 6.122 1.00 84.50 102 LEU A O 1
ATOM 826 N N . LYS A 1 103 ? -1.570 16.933 5.883 1.00 85.19 103 LYS A N 1
ATOM 827 C CA . LYS A 1 103 ? -2.654 17.865 6.238 1.00 85.19 103 LYS A CA 1
ATOM 828 C C . LYS A 1 103 ? -2.877 18.006 7.748 1.00 85.19 103 LYS A C 1
ATOM 830 O O . LYS A 1 103 ? -3.655 18.865 8.149 1.00 85.19 103 LYS A O 1
ATOM 835 N N . GLY A 1 104 ? -2.216 17.194 8.577 1.00 87.06 104 GLY A N 1
ATOM 836 C CA . GLY A 1 104 ? -2.415 17.173 10.029 1.00 87.06 104 GLY A CA 1
ATOM 837 C C . GLY A 1 104 ? -3.689 16.449 10.483 1.00 87.06 104 GLY A C 1
ATOM 838 O O . GLY A 1 104 ? -4.047 16.522 11.656 1.00 87.06 104 GLY A O 1
ATOM 839 N N . GLU A 1 105 ? -4.366 15.732 9.582 1.00 90.69 105 GLU A N 1
ATOM 840 C CA . GLU A 1 105 ? -5.548 14.914 9.900 1.00 90.69 105 GLU A CA 1
ATOM 841 C C . GLU A 1 105 ? -5.168 13.608 10.617 1.00 90.69 105 GLU A C 1
ATOM 843 O O . GLU A 1 105 ? -5.942 13.073 11.422 1.00 90.69 105 GLU A O 1
ATOM 848 N N . LEU A 1 106 ? -3.959 13.101 10.342 1.00 92.75 106 LEU A N 1
ATOM 849 C CA . LEU A 1 106 ? -3.339 11.988 11.057 1.00 92.75 106 LEU A CA 1
ATOM 850 C C . LEU A 1 106 ? -2.133 12.461 11.864 1.00 92.75 106 LEU A C 1
ATOM 852 O O . LEU A 1 106 ? -1.329 13.266 11.399 1.00 92.75 106 LEU A O 1
ATOM 856 N N . THR A 1 107 ? -1.978 11.905 13.063 1.00 95.50 107 THR A N 1
ATOM 857 C CA . THR A 1 107 ? -0.755 12.077 13.856 1.00 95.50 107 THR A CA 1
ATOM 858 C C . THR A 1 107 ? 0.373 11.197 13.315 1.00 95.50 107 THR A C 1
ATOM 860 O O . THR A 1 107 ? 0.122 10.219 12.607 1.00 95.50 107 THR A O 1
ATOM 863 N N . GLN A 1 108 ? 1.619 11.493 13.698 1.00 91.88 108 GLN A N 1
ATOM 864 C CA . GLN A 1 108 ? 2.767 10.643 13.360 1.00 91.88 108 GLN A CA 1
ATOM 865 C C . GLN A 1 108 ? 2.554 9.197 13.833 1.00 91.88 108 GLN A C 1
ATOM 867 O O . GLN A 1 108 ? 2.718 8.266 13.058 1.00 91.88 108 GLN A O 1
ATOM 872 N N . GLU A 1 109 ? 2.073 9.002 15.063 1.00 94.19 109 GLU A N 1
ATOM 873 C CA . GLU A 1 109 ? 1.784 7.665 15.600 1.00 94.19 109 GLU A CA 1
ATOM 874 C C . GLU A 1 109 ? 0.724 6.908 14.788 1.00 94.19 109 GLU A C 1
ATOM 876 O O . GLU A 1 109 ? 0.807 5.691 14.627 1.00 94.19 109 GLU A O 1
ATOM 881 N N . GLN A 1 110 ? -0.288 7.614 14.276 1.00 95.81 110 GLN A N 1
ATOM 882 C CA . GLN A 1 110 ? -1.315 7.015 13.426 1.00 95.81 110 GLN A CA 1
ATOM 883 C C . GLN A 1 110 ? -0.749 6.646 12.055 1.00 95.81 110 GLN A C 1
ATOM 885 O O . GLN A 1 110 ? -1.029 5.555 11.557 1.00 95.81 110 GLN A O 1
ATOM 890 N N . TYR A 1 111 ? 0.065 7.524 11.468 1.00 93.44 111 TYR A N 1
ATOM 891 C CA . TYR A 1 111 ? 0.770 7.251 10.220 1.00 93.44 111 TYR A CA 1
ATOM 892 C C . TYR A 1 111 ? 1.686 6.025 10.358 1.00 93.44 111 TYR A C 1
ATOM 894 O O . TYR A 1 111 ? 1.573 5.082 9.573 1.00 93.44 111 TYR A O 1
ATOM 902 N N . ASP A 1 112 ? 2.507 5.976 11.407 1.00 92.44 112 ASP A N 1
ATOM 903 C CA . ASP A 1 112 ? 3.412 4.859 11.691 1.00 92.44 112 ASP A CA 1
ATOM 904 C C . ASP A 1 112 ? 2.638 3.548 11.901 1.00 92.44 112 ASP A C 1
ATOM 906 O O . ASP A 1 112 ? 3.022 2.494 11.386 1.00 92.44 112 ASP A O 1
ATOM 910 N N . ALA A 1 113 ? 1.495 3.601 12.595 1.00 95.62 113 ALA A N 1
ATOM 911 C CA . ALA A 1 113 ? 0.614 2.448 12.755 1.00 95.62 113 ALA A CA 1
ATOM 912 C C . ALA A 1 113 ? 0.037 1.957 11.417 1.00 95.62 113 ALA A C 1
ATOM 914 O O . ALA A 1 113 ? -0.093 0.746 11.224 1.00 95.62 113 ALA A O 1
ATOM 915 N N . ALA A 1 114 ? -0.284 2.863 10.488 1.00 94.56 114 ALA A N 1
ATOM 916 C CA . ALA A 1 114 ? -0.770 2.510 9.155 1.00 94.56 114 ALA A CA 1
ATOM 917 C C . ALA A 1 114 ? 0.327 1.831 8.318 1.00 94.56 114 ALA A C 1
ATOM 919 O O . ALA A 1 114 ? 0.082 0.781 7.721 1.00 94.56 114 ALA A O 1
ATOM 920 N N . GLN A 1 115 ? 1.553 2.366 8.342 1.00 90.75 115 GLN A N 1
ATOM 921 C CA . GLN A 1 115 ? 2.703 1.748 7.671 1.00 90.75 115 GLN A CA 1
ATOM 922 C C . GLN A 1 115 ? 3.006 0.358 8.251 1.00 90.75 115 GLN A C 1
ATOM 924 O O . GLN A 1 115 ? 3.171 -0.617 7.515 1.00 90.75 115 GLN A O 1
ATOM 929 N N . LYS A 1 116 ? 2.982 0.222 9.581 1.00 93.06 116 LYS A N 1
ATOM 930 C CA . LYS A 1 116 ? 3.185 -1.065 10.258 1.00 93.06 116 LYS A CA 1
ATOM 931 C C . LYS A 1 116 ? 2.075 -2.074 9.953 1.00 93.06 116 LYS A C 1
ATOM 933 O O . LYS A 1 116 ? 2.355 -3.262 9.793 1.00 93.06 116 LYS A O 1
ATOM 938 N N . TYR A 1 117 ? 0.827 -1.619 9.833 1.00 94.81 117 TYR A N 1
ATOM 939 C CA . TYR A 1 117 ? -0.290 -2.452 9.384 1.00 94.81 117 TYR A CA 1
ATOM 940 C C . TYR A 1 117 ? -0.042 -3.013 7.977 1.00 94.81 117 TYR A C 1
ATOM 942 O O . TYR A 1 117 ? -0.198 -4.220 7.769 1.00 94.81 117 TYR A O 1
ATOM 950 N N . LEU A 1 118 ? 0.387 -2.166 7.031 1.00 90.69 118 LEU A N 1
ATOM 951 C CA . LEU A 1 118 ? 0.729 -2.588 5.670 1.00 90.69 118 LEU A CA 1
ATOM 952 C C . LEU A 1 118 ? 1.855 -3.620 5.661 1.00 90.69 118 LEU A C 1
ATOM 954 O O . LEU A 1 118 ? 1.727 -4.640 4.986 1.00 90.69 118 LEU A O 1
ATOM 958 N N . GLN A 1 119 ? 2.902 -3.408 6.457 1.00 90.25 119 GLN A N 1
ATOM 959 C CA . GLN A 1 119 ? 4.023 -4.341 6.544 1.00 90.25 119 GLN A CA 1
ATOM 960 C C . GLN A 1 119 ? 3.601 -5.710 7.100 1.00 90.25 119 GLN A C 1
ATOM 962 O O . GLN A 1 119 ? 3.892 -6.740 6.495 1.00 90.25 119 GLN A O 1
ATOM 967 N N . ILE A 1 120 ? 2.855 -5.747 8.211 1.00 92.75 120 ILE A N 1
ATOM 968 C CA . ILE A 1 120 ? 2.366 -7.010 8.797 1.00 92.75 120 ILE A CA 1
ATOM 969 C C . ILE A 1 120 ? 1.443 -7.739 7.815 1.00 92.75 120 ILE A C 1
ATOM 971 O O . ILE A 1 120 ? 1.540 -8.958 7.654 1.00 92.75 120 ILE A O 1
ATOM 975 N N . ARG A 1 121 ? 0.556 -7.003 7.134 1.00 92.81 121 ARG A N 1
ATOM 976 C CA . ARG A 1 121 ? -0.308 -7.570 6.094 1.00 92.81 121 ARG A CA 1
ATOM 977 C C . ARG A 1 121 ? 0.514 -8.139 4.942 1.00 92.81 121 ARG A C 1
ATOM 979 O O . ARG A 1 121 ? 0.228 -9.246 4.501 1.00 92.81 121 ARG A O 1
ATOM 986 N N . ASN A 1 122 ? 1.527 -7.419 4.470 1.00 88.31 122 ASN A N 1
ATOM 987 C CA . ASN A 1 122 ? 2.400 -7.888 3.402 1.00 88.31 122 ASN A CA 1
ATOM 988 C C . ASN A 1 122 ? 3.138 -9.177 3.796 1.00 88.31 122 ASN A C 1
ATOM 990 O O . ASN A 1 122 ? 3.107 -10.144 3.042 1.00 88.31 122 ASN A O 1
ATOM 994 N N . ASN A 1 123 ? 3.695 -9.237 5.009 1.00 90.06 123 ASN A N 1
ATOM 995 C CA . ASN A 1 123 ? 4.352 -10.439 5.533 1.00 90.06 123 ASN A CA 1
ATOM 996 C C . ASN A 1 123 ? 3.403 -11.641 5.563 1.00 90.06 123 ASN A C 1
ATOM 998 O O . ASN A 1 123 ? 3.781 -12.740 5.164 1.00 90.06 123 ASN A O 1
ATOM 1002 N N . TYR A 1 124 ? 2.152 -11.431 5.981 1.00 92.75 124 TYR A N 1
ATOM 1003 C CA . TYR A 1 124 ? 1.121 -12.464 5.910 1.00 92.75 124 TYR A CA 1
ATOM 1004 C C . TYR A 1 124 ? 0.845 -12.920 4.475 1.00 92.75 124 TYR A C 1
ATOM 1006 O O . TYR A 1 124 ? 0.748 -14.119 4.223 1.00 92.75 124 TYR A O 1
ATOM 1014 N N . LEU A 1 125 ? 0.730 -11.986 3.528 1.00 87.62 125 LEU A N 1
ATOM 1015 C CA . LEU A 1 125 ? 0.487 -12.333 2.131 1.00 87.62 125 LEU A CA 1
ATOM 1016 C C . LEU A 1 125 ? 1.646 -13.146 1.540 1.00 87.62 125 LEU A C 1
ATOM 1018 O O . LEU A 1 125 ? 1.393 -14.146 0.867 1.00 87.62 125 LEU A O 1
ATOM 1022 N N . CYS A 1 126 ? 2.888 -12.766 1.852 1.00 86.19 126 CYS A N 1
ATOM 1023 C CA . CYS A 1 126 ? 4.087 -13.515 1.481 1.00 86.19 126 CYS A CA 1
ATOM 1024 C C . CYS A 1 126 ? 4.071 -14.923 2.091 1.00 86.19 126 CYS A C 1
ATOM 1026 O O . CYS A 1 126 ? 4.268 -15.906 1.384 1.00 86.19 126 CYS A O 1
ATOM 1028 N N . ALA A 1 127 ? 3.751 -15.035 3.384 1.00 88.88 127 ALA A N 1
ATOM 1029 C CA . ALA A 1 127 ? 3.649 -16.311 4.091 1.00 88.88 127 ALA A CA 1
ATOM 1030 C C . ALA A 1 127 ? 2.571 -17.249 3.513 1.00 88.88 127 ALA A C 1
ATOM 1032 O O . ALA A 1 127 ? 2.655 -18.464 3.679 1.00 88.88 127 ALA A O 1
ATOM 1033 N N . LYS A 1 128 ? 1.551 -16.702 2.841 1.00 89.12 128 LYS A N 1
ATOM 1034 C CA . LYS A 1 128 ? 0.486 -17.466 2.174 1.00 89.12 128 LYS A CA 1
ATOM 1035 C C . LYS A 1 128 ? 0.707 -17.684 0.678 1.00 89.12 128 LYS A C 1
ATOM 1037 O O . LYS A 1 128 ? -0.119 -18.346 0.058 1.00 89.12 128 LYS A O 1
ATOM 1042 N N . GLY A 1 129 ? 1.785 -17.160 0.096 1.00 81.69 129 GLY A N 1
ATOM 1043 C CA . GLY A 1 129 ? 2.065 -17.343 -1.327 1.00 81.69 129 GLY A CA 1
ATOM 1044 C C . GLY A 1 129 ? 1.131 -16.552 -2.254 1.00 81.69 129 GLY A C 1
ATOM 1045 O O . GLY A 1 129 ? 0.956 -16.930 -3.410 1.00 81.69 129 GLY A O 1
ATOM 1046 N N . PHE A 1 130 ? 0.506 -15.462 -1.784 1.00 74.56 130 PHE A N 1
ATOM 1047 C CA . PHE A 1 130 ? -0.391 -14.676 -2.636 1.00 74.56 130 PHE A CA 1
ATOM 1048 C C . PHE A 1 130 ? 0.379 -13.879 -3.711 1.00 74.56 130 PHE A C 1
ATOM 1050 O O . PHE A 1 130 ? 1.367 -13.218 -3.381 1.00 74.56 130 PHE A O 1
ATOM 1057 N N . PRO A 1 131 ? -0.082 -13.848 -4.979 1.00 65.88 131 PRO A N 1
ATOM 1058 C CA . PRO A 1 131 ? 0.600 -13.126 -6.064 1.00 65.88 131 PRO A CA 1
ATOM 1059 C C . PRO A 1 131 ? 0.714 -11.610 -5.850 1.00 65.88 131 PRO A C 1
ATOM 1061 O O . PRO A 1 131 ? 1.635 -10.976 -6.353 1.00 65.88 131 PRO A O 1
ATOM 1064 N N . CYS A 1 132 ? -0.213 -11.020 -5.091 1.00 66.44 132 CYS A N 1
ATOM 1065 C CA . CYS A 1 132 ? -0.234 -9.590 -4.785 1.00 66.44 132 CYS A CA 1
ATOM 1066 C C . CYS A 1 132 ? 0.724 -9.175 -3.654 1.00 66.44 132 CYS A C 1
ATOM 1068 O O . CYS A 1 132 ? 0.780 -7.993 -3.319 1.00 66.44 132 CYS A O 1
ATOM 1070 N N . ALA A 1 133 ? 1.454 -10.120 -3.052 1.00 75.38 133 ALA A N 1
ATOM 1071 C CA . ALA A 1 133 ? 2.403 -9.828 -1.986 1.00 75.38 133 ALA A CA 1
ATOM 1072 C C . ALA A 1 133 ? 3.722 -9.248 -2.523 1.00 75.38 133 ALA A C 1
ATOM 1074 O O . ALA A 1 133 ? 4.235 -9.631 -3.579 1.00 75.38 133 ALA A O 1
ATOM 1075 N N . ILE A 1 134 ? 4.325 -8.355 -1.745 1.00 74.25 134 ILE A N 1
ATOM 1076 C CA . ILE A 1 134 ? 5.652 -7.802 -1.999 1.00 74.25 134 ILE A CA 1
ATOM 1077 C C . ILE A 1 134 ? 6.686 -8.693 -1.299 1.00 74.25 134 ILE A C 1
ATOM 1079 O O . ILE A 1 134 ? 7.071 -8.459 -0.158 1.00 74.25 134 ILE A O 1
ATOM 1083 N N . TYR A 1 135 ? 7.148 -9.726 -2.005 1.00 73.31 135 TYR A N 1
ATOM 1084 C CA . TYR A 1 135 ? 8.183 -10.670 -1.538 1.00 73.31 135 TYR A CA 1
ATOM 1085 C C . TYR A 1 135 ? 9.592 -10.077 -1.332 1.00 73.31 135 TYR A C 1
ATOM 1087 O O . TYR A 1 135 ? 10.502 -10.812 -0.974 1.00 73.31 135 TYR A O 1
ATOM 1095 N N . ASP A 1 136 ? 9.806 -8.784 -1.605 1.00 63.59 136 ASP A N 1
ATOM 1096 C CA . ASP A 1 136 ? 11.139 -8.149 -1.566 1.00 63.59 136 ASP A CA 1
ATOM 1097 C C . ASP A 1 136 ? 11.781 -8.166 -0.173 1.00 63.59 136 ASP A C 1
ATOM 1099 O O . ASP A 1 136 ? 13.000 -8.207 -0.059 1.00 63.59 136 ASP A O 1
ATOM 1103 N N . GLU A 1 137 ? 10.965 -8.141 0.882 1.00 61.34 137 GLU A N 1
ATOM 1104 C CA . GLU A 1 137 ? 11.420 -8.088 2.279 1.00 61.34 137 GLU A CA 1
ATOM 1105 C C . GLU A 1 137 ? 11.465 -9.476 2.944 1.00 61.34 137 GLU A C 1
ATOM 1107 O O . GLU A 1 137 ? 11.591 -9.586 4.165 1.00 61.34 137 GLU A O 1
ATOM 1112 N N . MET A 1 138 ? 11.317 -10.556 2.167 1.00 65.06 138 MET A N 1
ATOM 1113 C CA . MET A 1 138 ? 11.279 -11.907 2.722 1.00 65.06 138 MET A CA 1
ATOM 1114 C C . MET A 1 138 ? 12.686 -12.352 3.157 1.00 65.06 138 MET A C 1
ATOM 1116 O O . MET A 1 138 ? 13.650 -12.134 2.419 1.00 65.06 138 MET A O 1
ATOM 1120 N N . PRO A 1 139 ? 12.841 -13.012 4.320 1.00 64.31 139 PRO A N 1
ATOM 1121 C CA . PRO A 1 139 ? 14.129 -13.566 4.712 1.00 64.31 139 PRO A CA 1
ATOM 1122 C C . PRO A 1 139 ? 14.620 -14.575 3.665 1.00 64.31 139 PRO A C 1
ATOM 1124 O O . PRO A 1 139 ? 13.972 -15.592 3.427 1.00 64.31 139 PRO A O 1
ATOM 1127 N N . SER A 1 140 ? 15.790 -14.324 3.073 1.00 60.94 140 SER A N 1
ATOM 1128 C CA . SER A 1 140 ? 16.474 -15.225 2.126 1.00 60.94 140 SER A CA 1
ATOM 1129 C C . SER A 1 140 ? 17.097 -16.454 2.820 1.00 60.94 140 SER A C 1
ATOM 1131 O O . SER A 1 140 ? 18.083 -17.017 2.338 1.00 60.94 140 SER A O 1
ATOM 1133 N N . SER A 1 141 ? 16.578 -16.850 3.986 1.00 62.03 141 SER A N 1
ATOM 1134 C CA . SER A 1 141 ? 17.135 -17.970 4.737 1.00 62.03 141 SER A CA 1
ATOM 1135 C C . SER A 1 141 ? 17.012 -19.252 3.915 1.00 62.03 141 SER A C 1
ATOM 1137 O O . SER A 1 141 ? 15.936 -19.609 3.431 1.00 62.03 141 SER A O 1
ATOM 1139 N N . SER A 1 142 ? 18.146 -19.931 3.742 1.00 61.41 142 SER A N 1
ATOM 1140 C CA . SER A 1 142 ? 18.226 -21.264 3.142 1.00 61.41 142 SER A CA 1
ATOM 1141 C C . SER A 1 142 ? 17.724 -22.341 4.110 1.00 61.41 142 SER A C 1
ATOM 1143 O O . SER A 1 142 ? 17.466 -23.464 3.678 1.00 61.41 142 SER A O 1
ATOM 1145 N N . ASP A 1 143 ? 17.573 -22.008 5.399 1.00 76.62 143 ASP A N 1
ATOM 1146 C CA . ASP A 1 143 ? 17.068 -22.911 6.426 1.00 76.62 143 ASP A CA 1
ATOM 1147 C C . ASP A 1 143 ? 15.534 -22.949 6.398 1.00 76.62 143 ASP A C 1
ATOM 1149 O O . ASP A 1 143 ? 14.825 -22.002 6.753 1.00 76.62 143 ASP A O 1
ATOM 1153 N N . GLU A 1 144 ? 15.013 -24.100 5.988 1.00 78.44 144 GLU A N 1
ATOM 1154 C CA . GLU A 1 144 ? 13.588 -24.409 5.959 1.00 78.44 144 GLU A CA 1
ATOM 1155 C C . GLU A 1 144 ? 12.905 -24.199 7.321 1.00 78.44 144 GLU A C 1
ATOM 1157 O O . GLU A 1 144 ? 11.791 -23.677 7.369 1.00 78.44 144 GLU A O 1
ATOM 1162 N N . LYS A 1 145 ? 13.588 -24.478 8.440 1.00 82.94 145 LYS A N 1
ATOM 1163 C CA . LYS A 1 145 ? 13.016 -24.296 9.784 1.00 82.94 145 LYS A CA 1
ATOM 1164 C C . LYS A 1 145 ? 12.880 -22.829 10.171 1.00 82.94 145 LYS A C 1
ATOM 1166 O O . LYS A 1 145 ? 11.953 -22.468 10.898 1.00 82.94 145 LYS A O 1
ATOM 1171 N N . GLU A 1 146 ? 13.805 -21.977 9.740 1.00 82.31 146 GLU A N 1
ATOM 1172 C CA . GLU A 1 146 ? 13.708 -20.533 9.975 1.00 82.31 146 GLU A CA 1
ATOM 1173 C C . GLU A 1 146 ? 12.574 -19.922 9.156 1.00 82.31 146 GLU A C 1
ATOM 1175 O O . GLU A 1 146 ? 11.804 -19.106 9.671 1.00 82.31 146 GLU A O 1
ATOM 1180 N N . ARG A 1 147 ? 12.423 -20.379 7.908 1.00 80.94 147 ARG A N 1
ATOM 1181 C CA . ARG A 1 147 ? 11.309 -20.000 7.040 1.00 80.94 147 ARG A CA 1
ATOM 1182 C C . ARG A 1 147 ? 9.964 -20.399 7.646 1.00 80.94 147 ARG A C 1
ATOM 1184 O O . ARG A 1 147 ? 9.070 -19.557 7.712 1.00 80.94 147 ARG A O 1
ATOM 1191 N N . ASP A 1 148 ? 9.830 -21.621 8.152 1.00 86.75 148 ASP A N 1
ATOM 1192 C CA . ASP A 1 148 ? 8.585 -22.099 8.766 1.00 86.75 148 ASP A CA 1
ATOM 1193 C C . ASP A 1 148 ? 8.213 -21.296 10.018 1.00 86.75 148 ASP A C 1
ATOM 1195 O O . ASP A 1 148 ? 7.066 -20.864 10.173 1.00 86.75 148 ASP A O 1
ATOM 1199 N N . LYS A 1 149 ? 9.195 -21.005 10.882 1.00 89.50 149 LYS A N 1
ATOM 1200 C CA . LYS A 1 149 ? 8.994 -20.129 12.048 1.00 89.50 149 LYS A CA 1
ATOM 1201 C C . LYS A 1 149 ? 8.540 -18.731 11.635 1.00 89.50 149 LYS A C 1
ATOM 1203 O O . LYS A 1 149 ? 7.647 -18.164 12.266 1.00 89.50 149 LYS A O 1
ATOM 1208 N N . TRP A 1 150 ? 9.129 -18.170 10.580 1.00 89.94 150 TRP A N 1
ATOM 1209 C CA . TRP A 1 150 ? 8.740 -16.857 10.067 1.00 89.94 150 TRP A CA 1
ATOM 1210 C C . TRP A 1 150 ? 7.312 -16.860 9.503 1.00 89.94 150 TRP A C 1
ATOM 1212 O O . TRP A 1 150 ? 6.529 -15.965 9.822 1.00 89.94 150 TRP A O 1
ATOM 1222 N N . VAL A 1 151 ? 6.937 -17.890 8.734 1.00 89.69 151 VAL A N 1
ATOM 1223 C CA . VAL A 1 151 ? 5.576 -18.073 8.194 1.00 89.69 151 VAL A CA 1
ATOM 1224 C C . VAL A 1 151 ? 4.548 -18.164 9.322 1.00 89.69 151 VAL A C 1
ATOM 1226 O O . VAL A 1 151 ? 3.494 -17.513 9.261 1.00 89.69 151 VAL A O 1
ATOM 1229 N N . GLN A 1 152 ? 4.858 -18.932 10.371 1.00 92.56 152 GLN A N 1
ATOM 1230 C CA . GLN A 1 152 ? 4.013 -19.041 11.555 1.00 92.56 152 GLN A CA 1
ATOM 1231 C C . GLN A 1 152 ? 3.861 -17.680 12.246 1.00 92.56 152 GLN A C 1
ATOM 1233 O O . GLN A 1 152 ? 2.737 -17.219 12.457 1.00 92.56 152 GLN A O 1
ATOM 1238 N N . LEU A 1 153 ? 4.974 -16.990 12.510 1.00 91.94 153 LEU A N 1
ATOM 1239 C CA . LEU A 1 153 ? 4.977 -15.682 13.164 1.00 91.94 153 LEU A CA 1
ATOM 1240 C C . LEU A 1 153 ? 4.181 -14.636 12.371 1.00 91.94 153 LEU A C 1
ATOM 1242 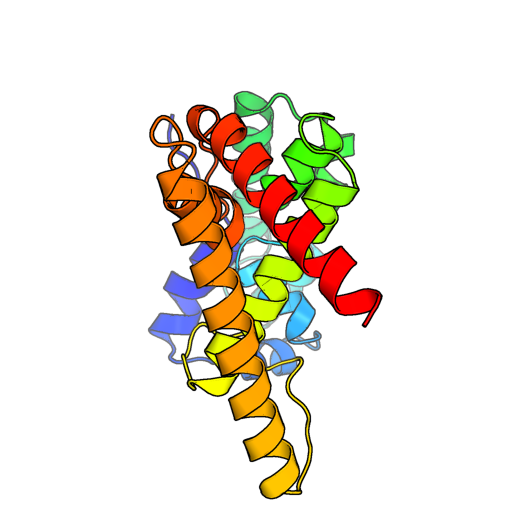O O . LEU A 1 153 ? 3.357 -13.925 12.949 1.00 91.94 153 LEU A O 1
ATOM 1246 N N . ALA A 1 154 ? 4.390 -14.544 11.056 1.00 92.38 154 ALA A N 1
ATOM 1247 C CA . ALA A 1 154 ? 3.668 -13.614 10.188 1.00 92.38 154 ALA A CA 1
ATOM 1248 C C . ALA A 1 154 ? 2.153 -13.888 10.206 1.00 92.38 154 ALA A C 1
ATOM 1250 O O . ALA A 1 154 ? 1.343 -12.960 10.306 1.00 92.38 154 ALA A O 1
ATOM 1251 N N . THR A 1 155 ? 1.766 -15.169 10.188 1.00 93.75 155 THR A N 1
ATOM 1252 C CA . THR A 1 155 ? 0.362 -15.596 10.276 1.00 93.75 155 THR A CA 1
ATOM 1253 C C . THR A 1 155 ? -0.270 -15.220 11.615 1.00 93.75 155 THR A C 1
ATOM 1255 O O . THR A 1 155 ? -1.360 -14.640 11.651 1.00 93.75 155 THR A O 1
ATOM 1258 N N . GLU A 1 156 ? 0.418 -15.493 12.721 1.00 94.88 156 GLU A N 1
ATOM 1259 C CA . GLU A 1 156 ? -0.055 -15.169 14.068 1.00 94.88 156 GLU A CA 1
ATOM 1260 C C . GLU A 1 156 ? -0.153 -13.658 14.300 1.00 94.88 156 GLU A C 1
ATOM 1262 O O . GLU A 1 156 ? -1.132 -13.178 14.885 1.00 94.88 156 GLU A O 1
ATOM 1267 N N . GLN A 1 157 ? 0.828 -12.886 13.819 1.00 93.25 157 GLN A N 1
ATOM 1268 C CA . GLN A 1 157 ? 0.832 -11.428 13.937 1.00 93.25 157 GLN A CA 1
ATOM 1269 C C . GLN A 1 157 ? -0.365 -10.801 13.222 1.00 93.25 157 GLN A C 1
ATOM 1271 O O . GLN A 1 157 ? -1.059 -9.972 13.820 1.00 93.25 157 GLN A O 1
ATOM 1276 N N . PHE A 1 158 ? -0.640 -11.218 11.984 1.00 94.62 158 PHE A N 1
ATOM 1277 C CA . PHE A 1 158 ? -1.772 -10.703 11.219 1.00 94.62 158 PHE A CA 1
ATOM 1278 C C . PHE A 1 158 ? -3.116 -11.132 11.822 1.00 94.62 158 PHE A C 1
ATOM 1280 O O . PHE A 1 158 ? -4.008 -10.298 11.986 1.00 94.62 158 PHE A O 1
ATOM 1287 N N . SER A 1 159 ? -3.245 -12.392 12.251 1.00 94.69 159 SER A N 1
ATOM 1288 C CA . SER A 1 159 ? -4.445 -12.886 12.945 1.00 94.69 159 SER A CA 1
ATOM 1289 C C . SER A 1 159 ? -4.730 -12.108 14.237 1.00 94.69 159 SER A C 1
ATOM 1291 O O . SER A 1 159 ? -5.848 -11.633 14.458 1.00 94.69 159 SER A O 1
ATOM 1293 N N . SER A 1 160 ? -3.700 -11.882 15.059 1.00 94.38 160 SER A N 1
ATOM 1294 C CA . SER A 1 160 ? -3.809 -11.094 16.294 1.00 94.38 160 SER A CA 1
ATOM 1295 C C . SER A 1 160 ? -4.249 -9.659 16.009 1.00 94.38 160 SER A C 1
ATOM 1297 O O . SER A 1 160 ? -5.139 -9.130 16.673 1.00 94.38 160 SER A O 1
ATOM 1299 N N . MET A 1 161 ? -3.672 -9.040 14.979 1.00 94.56 161 MET A N 1
ATOM 1300 C CA . MET A 1 161 ? -4.031 -7.693 14.547 1.00 94.56 161 MET A CA 1
ATOM 1301 C C . MET A 1 161 ? -5.501 -7.610 14.106 1.00 94.56 161 MET A C 1
ATOM 1303 O O . MET A 1 161 ? -6.234 -6.725 14.551 1.00 94.56 161 MET A O 1
ATOM 1307 N N . GLN A 1 162 ? -5.969 -8.565 13.298 1.00 93.81 162 GLN A N 1
ATOM 1308 C CA . GLN A 1 162 ? -7.374 -8.639 12.894 1.00 93.81 162 GLN A CA 1
ATOM 1309 C C . GLN A 1 162 ? -8.318 -8.862 14.079 1.00 93.81 162 GLN A C 1
ATOM 1311 O O . GLN A 1 162 ? -9.436 -8.343 14.070 1.00 93.81 162 GLN A O 1
ATOM 1316 N N . LYS A 1 163 ? -7.899 -9.637 15.086 1.00 94.31 163 LYS A N 1
ATOM 1317 C CA . LYS A 1 163 ? -8.680 -9.849 16.309 1.00 94.31 163 LYS A CA 1
ATOM 1318 C C . LYS A 1 163 ? -8.872 -8.537 17.069 1.00 94.31 163 LYS A C 1
ATOM 1320 O O . LYS A 1 163 ? -10.004 -8.214 17.410 1.00 94.31 163 LYS A O 1
ATOM 1325 N N . ILE A 1 164 ? -7.814 -7.741 17.238 1.00 94.12 164 ILE A N 1
ATOM 1326 C CA . ILE A 1 164 ? -7.902 -6.419 17.879 1.00 94.12 164 ILE A CA 1
ATOM 1327 C C . ILE A 1 164 ? -8.861 -5.497 17.122 1.00 94.12 164 ILE A C 1
ATOM 1329 O O . ILE A 1 164 ? -9.733 -4.886 17.736 1.00 94.12 164 ILE A O 1
ATOM 1333 N N . VAL A 1 165 ? -8.749 -5.420 15.792 1.00 93.56 165 VAL A N 1
ATOM 1334 C CA . VAL A 1 165 ? -9.659 -4.591 14.984 1.00 93.56 165 VAL A CA 1
ATOM 1335 C C . VAL A 1 165 ? -11.110 -5.047 15.159 1.00 93.56 165 VAL A C 1
ATOM 1337 O O . VAL A 1 165 ? -11.985 -4.207 15.358 1.00 93.56 165 VAL A O 1
ATOM 1340 N N . ARG A 1 166 ? -11.369 -6.362 15.160 1.00 93.56 166 ARG A N 1
ATOM 1341 C CA . ARG A 1 166 ? -12.707 -6.929 15.403 1.00 93.56 166 ARG A CA 1
ATOM 1342 C C . ARG A 1 166 ? -13.240 -6.600 16.800 1.00 93.56 166 ARG A C 1
ATOM 1344 O O . ARG A 1 166 ? -14.383 -6.175 16.931 1.00 93.56 166 ARG A O 1
ATOM 1351 N N . GLU A 1 167 ? -12.421 -6.740 17.838 1.00 93.00 167 GLU A N 1
ATOM 1352 C CA . GLU A 1 167 ? -12.809 -6.406 19.214 1.00 93.00 167 GLU A CA 1
ATOM 1353 C C . GLU A 1 167 ? -13.162 -4.922 19.370 1.00 93.00 167 GLU A C 1
ATOM 1355 O O . GLU A 1 167 ? -14.139 -4.573 20.035 1.00 93.00 167 GLU A O 1
ATOM 1360 N N . VAL A 1 168 ? -12.390 -4.040 18.736 1.00 92.38 168 VAL A N 1
ATOM 1361 C CA . VAL A 1 168 ? -12.617 -2.589 18.773 1.00 92.38 168 VAL A CA 1
ATOM 1362 C C . VAL A 1 168 ? -13.857 -2.224 17.958 1.00 92.38 168 VAL A C 1
ATOM 1364 O O . VAL A 1 168 ? -14.667 -1.419 18.413 1.00 92.38 168 VAL A O 1
ATOM 1367 N N . GLN A 1 169 ? -14.063 -2.868 16.808 1.00 92.56 169 GLN A N 1
ATOM 1368 C CA . GLN A 1 169 ? -15.258 -2.708 15.979 1.00 92.56 169 GLN A CA 1
ATOM 1369 C C . GLN A 1 169 ? -16.542 -3.041 16.755 1.00 92.56 169 GLN A C 1
ATOM 1371 O O . GLN A 1 169 ? -17.536 -2.327 16.636 1.00 92.56 169 GLN A O 1
ATOM 1376 N N . CYS A 1 170 ? -16.522 -4.076 17.603 1.00 90.38 170 CYS A N 1
ATOM 1377 C CA . CYS A 1 170 ? -17.660 -4.414 18.463 1.00 90.38 170 CYS A CA 1
ATOM 1378 C C . CYS A 1 170 ? -17.989 -3.322 19.494 1.00 90.38 170 CYS A C 1
ATOM 1380 O O . CYS A 1 170 ? -19.152 -3.175 19.872 1.00 90.38 170 CYS A O 1
ATOM 1382 N N . ARG A 1 171 ? -16.983 -2.563 19.953 1.00 90.88 171 ARG A N 1
ATOM 1383 C CA . ARG A 1 171 ? -17.158 -1.461 20.917 1.00 90.88 171 ARG A CA 1
ATOM 1384 C C . ARG A 1 171 ? -17.644 -0.181 20.248 1.00 90.88 171 ARG A C 1
ATOM 1386 O O . ARG A 1 171 ? -18.442 0.538 20.836 1.00 90.88 171 ARG A O 1
ATOM 1393 N N . TYR A 1 172 ? -17.187 0.082 19.027 1.00 90.12 172 TYR A N 1
ATOM 1394 C CA . TYR A 1 172 ? -17.538 1.277 18.266 1.00 90.12 172 TYR A CA 1
ATOM 1395 C C . TYR A 1 172 ? -18.325 0.921 17.004 1.00 90.12 172 TYR A C 1
ATOM 1397 O O . TYR A 1 172 ? -17.842 1.068 15.881 1.00 90.12 172 TYR A O 1
ATOM 1405 N N . LYS A 1 173 ? -19.561 0.451 17.199 1.00 88.69 173 LYS A N 1
ATOM 1406 C CA . LYS A 1 173 ? -20.434 -0.042 16.120 1.00 88.69 173 LYS A CA 1
ATOM 1407 C C . LYS A 1 173 ? -20.773 1.013 15.063 1.00 88.69 173 LYS A C 1
ATOM 1409 O O . LYS A 1 173 ? -21.134 0.651 13.953 1.00 88.69 173 LYS A O 1
ATOM 1414 N N . GLN A 1 174 ? -20.661 2.295 15.405 1.00 87.44 174 GLN A N 1
ATOM 1415 C CA . GLN A 1 174 ? -20.917 3.411 14.496 1.00 87.44 174 GLN A CA 1
ATOM 1416 C C . GLN A 1 174 ? -19.820 3.624 13.441 1.00 87.44 174 GLN A C 1
ATOM 1418 O O . GLN A 1 174 ? -20.057 4.323 12.460 1.00 87.44 174 GLN A O 1
ATOM 1423 N N . TYR A 1 175 ? -18.620 3.071 13.641 1.00 90.31 175 TYR A N 1
ATOM 1424 C CA . TYR A 1 175 ? -17.512 3.200 12.694 1.00 90.31 175 TYR A CA 1
ATOM 1425 C C . TYR A 1 175 ? -17.353 1.934 11.866 1.00 90.31 175 TYR A C 1
ATOM 1427 O O . TYR A 1 175 ? -17.666 0.847 12.328 1.00 90.31 175 TYR A O 1
ATOM 1435 N N . ASN A 1 176 ? -16.796 2.068 10.666 1.00 92.44 176 ASN A N 1
ATOM 1436 C CA . ASN A 1 176 ? -16.478 0.941 9.793 1.00 92.44 176 ASN A CA 1
ATOM 1437 C C . ASN A 1 176 ? -14.958 0.766 9.740 1.00 92.44 176 ASN A C 1
ATOM 1439 O O . ASN A 1 176 ? -14.308 1.149 8.768 1.00 92.44 176 ASN A O 1
ATOM 1443 N N . LEU A 1 177 ? -14.373 0.243 10.822 1.00 94.56 177 LEU A N 1
ATOM 1444 C CA . LEU A 1 177 ? -12.918 0.182 11.019 1.00 94.56 177 LEU A CA 1
ATOM 1445 C C . L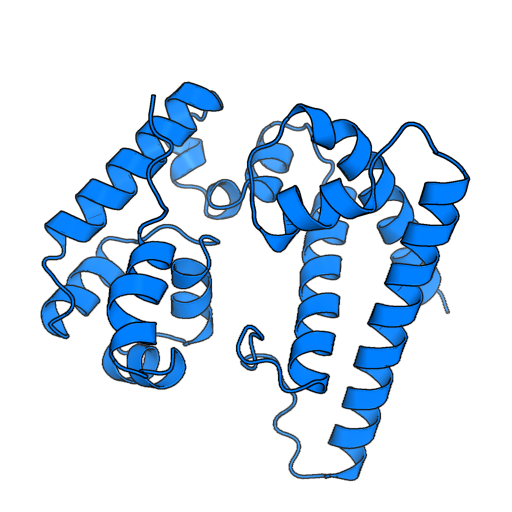EU A 1 177 ? -12.240 -0.713 9.980 1.00 94.56 177 LEU A C 1
ATOM 1447 O O . LEU A 1 177 ? -11.194 -0.359 9.443 1.00 94.56 177 LEU A O 1
ATOM 1451 N N . HIS A 1 178 ? -12.854 -1.861 9.682 1.00 92.81 178 HIS A N 1
ATOM 1452 C CA . HIS A 1 178 ? -12.342 -2.780 8.670 1.00 92.81 178 HIS A CA 1
ATOM 1453 C C . HIS A 1 178 ? -12.351 -2.138 7.280 1.00 92.81 178 HIS A C 1
ATOM 1455 O O . HIS A 1 178 ? -11.326 -2.145 6.604 1.00 92.81 178 HIS A O 1
ATOM 1461 N N . SER A 1 179 ? -13.469 -1.517 6.892 1.00 91.25 179 SER A N 1
ATOM 1462 C CA . SER A 1 179 ? -13.592 -0.826 5.605 1.00 91.25 179 SER A CA 1
ATOM 1463 C C . SER A 1 179 ? -12.625 0.347 5.497 1.00 91.25 179 SER A C 1
ATOM 1465 O O . SER A 1 179 ? -12.054 0.565 4.439 1.00 91.25 179 SER A O 1
ATOM 1467 N N . ALA A 1 180 ? -12.396 1.076 6.591 1.00 94.75 180 ALA A N 1
ATOM 1468 C CA . ALA A 1 180 ? -11.423 2.159 6.611 1.00 94.75 180 ALA A CA 1
ATOM 1469 C C . ALA A 1 180 ? -9.996 1.648 6.357 1.00 94.75 180 ALA A C 1
ATOM 1471 O O . ALA A 1 180 ? -9.289 2.210 5.530 1.00 94.75 180 ALA A O 1
ATOM 1472 N N . LEU A 1 181 ? -9.580 0.559 7.012 1.00 94.00 181 LEU A N 1
ATOM 1473 C CA . LEU A 1 181 ? -8.266 -0.045 6.767 1.00 94.00 181 LEU A CA 1
ATOM 1474 C C . LEU A 1 181 ? -8.156 -0.637 5.356 1.00 94.00 181 LEU A C 1
ATOM 1476 O O . LEU A 1 181 ? -7.127 -0.484 4.709 1.00 94.00 181 LEU A O 1
ATOM 1480 N N . GLN A 1 182 ? -9.197 -1.305 4.865 1.00 90.50 182 GLN A N 1
ATOM 1481 C CA . GLN A 1 182 ? -9.176 -1.900 3.532 1.00 90.50 182 GLN A CA 1
ATOM 1482 C C . GLN A 1 182 ? -9.137 -0.820 2.445 1.00 90.50 182 GLN A C 1
ATOM 1484 O O . GLN A 1 182 ? -8.212 -0.790 1.643 1.00 90.50 182 GLN A O 1
ATOM 1489 N N . TYR A 1 183 ? -10.088 0.110 2.444 1.00 84.44 183 TYR A N 1
ATOM 1490 C CA . TYR A 1 183 ? -10.187 1.067 1.352 1.00 84.44 183 TYR A CA 1
ATOM 1491 C C . TYR A 1 183 ? -9.135 2.170 1.431 1.00 84.44 183 TYR A C 1
ATOM 1493 O O . TYR A 1 183 ? -8.533 2.470 0.414 1.00 84.44 183 TYR A O 1
ATOM 1501 N N . LEU A 1 184 ? -8.860 2.751 2.606 1.00 88.06 184 LEU A N 1
ATOM 1502 C CA . LEU A 1 184 ? -7.967 3.920 2.685 1.00 88.06 184 LEU A CA 1
ATOM 1503 C C . LEU A 1 184 ? -6.501 3.523 2.818 1.00 88.06 184 LEU A C 1
ATOM 1505 O O . LEU A 1 184 ? -5.644 4.269 2.366 1.00 88.06 184 LEU A O 1
ATOM 1509 N N . VAL A 1 185 ? -6.197 2.403 3.487 1.00 89.00 185 VAL A N 1
ATOM 1510 C CA . VAL A 1 185 ? -4.803 2.000 3.737 1.00 89.00 185 VAL A CA 1
ATOM 1511 C C . VAL A 1 185 ? -4.324 0.998 2.694 1.00 89.00 185 VAL A C 1
ATOM 1513 O O . VAL A 1 185 ? -3.216 1.141 2.198 1.00 89.00 185 VAL A O 1
ATOM 1516 N N . VAL A 1 186 ? -5.120 -0.031 2.381 1.00 85.12 186 VAL A N 1
ATOM 1517 C CA . VAL A 1 186 ? -4.698 -1.107 1.466 1.00 85.12 186 VAL A CA 1
ATOM 1518 C C . VAL A 1 186 ? -4.919 -0.746 0.004 1.00 85.12 186 VAL A C 1
ATOM 1520 O O . VAL A 1 186 ? -4.053 -1.027 -0.817 1.00 85.12 186 VAL A O 1
ATOM 1523 N N . GLU A 1 187 ? -6.081 -0.189 -0.321 1.00 77.88 187 GLU A N 1
ATOM 1524 C CA . GLU A 1 187 ? -6.455 0.164 -1.697 1.00 77.88 187 GLU A CA 1
ATOM 1525 C C . GLU A 1 187 ? -6.197 1.639 -2.025 1.00 77.88 187 GLU A C 1
ATOM 1527 O O . GLU A 1 187 ? -6.498 2.073 -3.130 1.00 77.88 187 GLU A O 1
ATOM 1532 N N . ASP A 1 188 ? -5.675 2.401 -1.060 1.00 79.81 188 ASP A N 1
ATOM 1533 C CA . ASP A 1 188 ? -5.342 3.826 -1.183 1.00 79.81 188 ASP A CA 1
ATOM 1534 C C . ASP A 1 188 ? -6.482 4.703 -1.748 1.00 79.81 188 ASP A C 1
ATOM 1536 O O . ASP A 1 188 ? -6.272 5.742 -2.372 1.00 79.81 188 ASP A O 1
ATOM 1540 N N . GLN A 1 189 ? -7.733 4.297 -1.510 1.00 77.19 189 GLN A N 1
ATOM 1541 C CA . GLN A 1 189 ? -8.912 5.015 -1.970 1.00 77.19 189 GLN A CA 1
ATOM 1542 C C . GLN A 1 189 ? -9.166 6.268 -1.135 1.00 77.19 189 GLN A C 1
ATOM 1544 O O . GLN A 1 189 ? -9.176 6.263 0.102 1.00 77.19 189 GLN A O 1
ATOM 1549 N N . THR A 1 190 ? -9.520 7.342 -1.829 1.00 79.06 190 THR A N 1
ATOM 1550 C CA . THR A 1 190 ? -9.825 8.630 -1.217 1.00 79.06 190 THR A CA 1
ATOM 1551 C C . THR A 1 190 ? -11.288 8.705 -0.779 1.00 79.06 190 THR A C 1
ATOM 1553 O O . THR A 1 190 ? -12.157 9.175 -1.519 1.00 79.06 190 THR A O 1
ATOM 1556 N N . LEU A 1 191 ? -11.579 8.246 0.439 1.00 83.81 191 LEU A N 1
ATOM 1557 C CA . LEU A 1 191 ? -12.932 8.242 1.007 1.00 83.81 191 LEU A CA 1
ATOM 1558 C C . LEU A 1 191 ? -12.969 9.056 2.317 1.00 83.81 191 LEU A C 1
ATOM 1560 O O . LEU A 1 191 ? -12.861 8.480 3.405 1.00 83.81 191 LEU A O 1
ATOM 1564 N N . PRO A 1 192 ? -13.156 10.393 2.248 1.00 85.56 192 PRO A N 1
ATOM 1565 C CA . PRO A 1 192 ? -13.085 11.281 3.415 1.00 85.56 192 PRO A CA 1
ATOM 1566 C C . PRO A 1 192 ? -14.022 10.890 4.567 1.00 85.56 192 PRO A C 1
ATOM 1568 O O . PRO A 1 192 ? -13.676 11.025 5.737 1.00 85.56 192 PRO A O 1
ATOM 1571 N N . TYR A 1 193 ? -15.194 10.333 4.251 1.00 87.06 193 TYR A N 1
ATOM 1572 C CA . TYR A 1 193 ? -16.185 9.905 5.243 1.00 87.06 193 TYR A CA 1
ATOM 1573 C C . TYR A 1 193 ? -15.716 8.730 6.127 1.00 87.06 193 TYR A C 1
ATOM 1575 O O . TYR A 1 193 ? -16.289 8.491 7.190 1.00 87.06 193 TYR A O 1
ATOM 1583 N N . LEU A 1 194 ? -14.663 8.004 5.733 1.00 93.12 194 LEU A N 1
ATOM 1584 C CA . LEU A 1 194 ? -14.067 6.927 6.530 1.00 93.12 194 LEU A CA 1
ATOM 1585 C C . LEU A 1 194 ? -12.867 7.383 7.369 1.00 93.12 194 LEU A C 1
ATOM 1587 O O . LEU A 1 194 ? -12.394 6.601 8.193 1.00 93.12 194 LEU A O 1
ATOM 1591 N N . VAL A 1 195 ? -12.397 8.629 7.236 1.00 93.38 195 VAL A N 1
ATOM 1592 C CA . VAL A 1 195 ? -11.192 9.120 7.936 1.00 93.38 195 VAL A CA 1
ATOM 1593 C C . VAL A 1 195 ? -11.356 9.064 9.456 1.00 93.38 195 VAL A C 1
ATOM 1595 O O . VAL A 1 195 ? -10.436 8.661 10.166 1.00 93.38 195 VAL A O 1
ATOM 1598 N N . SER A 1 196 ? -12.544 9.370 9.988 1.00 93.06 196 SER A N 1
ATOM 1599 C CA . SER A 1 196 ? -12.801 9.201 11.424 1.00 93.06 196 SER A CA 1
ATOM 1600 C C . SER A 1 19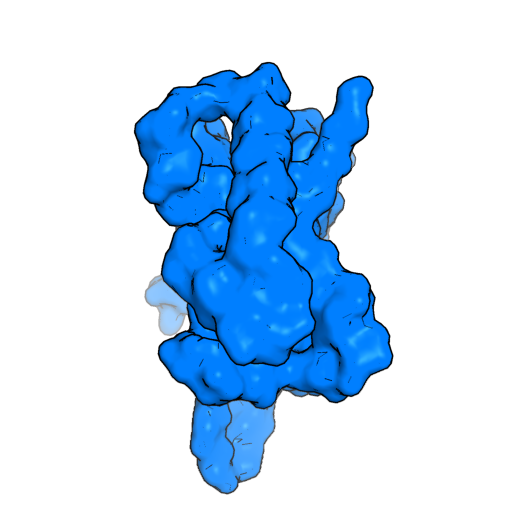6 ? -12.670 7.734 11.843 1.00 93.06 196 SER A C 1
ATOM 1602 O O . SER A 1 196 ? -11.947 7.438 12.792 1.00 93.06 196 SER A O 1
ATOM 1604 N N . SER A 1 197 ? -13.284 6.805 11.098 1.00 95.25 197 SER A N 1
ATOM 1605 C CA . SER A 1 197 ? -13.159 5.357 11.340 1.00 95.25 197 SER A CA 1
ATOM 1606 C C . SER A 1 197 ? -11.697 4.896 11.281 1.00 95.25 197 SER A C 1
ATOM 1608 O O . SER A 1 197 ? -11.258 4.118 12.128 1.00 95.25 197 SER A O 1
ATOM 1610 N N . LEU A 1 198 ? -10.923 5.422 10.328 1.00 95.94 198 LEU A N 1
ATOM 1611 C CA . LEU A 1 198 ? -9.496 5.146 10.186 1.00 95.94 198 LEU A CA 1
ATOM 1612 C C . LEU A 1 198 ? -8.718 5.564 11.440 1.00 95.94 198 LEU A C 1
ATOM 1614 O O . LEU A 1 198 ? -7.971 4.757 11.988 1.00 95.94 198 LEU A O 1
ATOM 1618 N N . ARG A 1 199 ? -8.933 6.782 11.953 1.00 95.81 199 ARG A N 1
ATOM 1619 C CA . ARG A 1 199 ? -8.265 7.277 13.172 1.00 95.81 199 ARG A CA 1
ATOM 1620 C C . ARG A 1 199 ? -8.519 6.367 14.376 1.00 95.81 199 ARG A C 1
ATOM 1622 O O . ARG A 1 199 ? -7.590 6.074 15.130 1.00 95.81 199 ARG A O 1
ATOM 1629 N N . PHE A 1 200 ? -9.745 5.865 14.541 1.00 94.31 200 PHE A N 1
ATOM 1630 C CA . PHE A 1 200 ? -10.065 4.904 15.604 1.00 94.31 200 PHE A CA 1
ATOM 1631 C C . PHE A 1 200 ? -9.344 3.566 15.421 1.00 94.31 200 PHE A C 1
ATOM 1633 O O . PHE A 1 200 ? -8.790 3.037 16.389 1.00 94.31 200 PHE A O 1
ATOM 1640 N N . ALA A 1 201 ? -9.316 3.040 14.195 1.00 95.25 201 ALA A N 1
ATOM 1641 C CA . ALA A 1 201 ? -8.617 1.798 13.884 1.00 95.25 201 ALA A CA 1
ATOM 1642 C C . ALA A 1 201 ? -7.110 1.919 14.169 1.00 95.25 201 ALA A C 1
ATOM 1644 O O . ALA A 1 201 ? -6.546 1.090 14.885 1.00 95.25 201 ALA A O 1
ATOM 1645 N N . LEU A 1 202 ? -6.474 2.991 13.688 1.00 96.12 202 LEU A N 1
ATOM 1646 C CA . LEU A 1 202 ? -5.042 3.243 13.860 1.00 96.12 202 LEU A CA 1
ATOM 1647 C C . LEU A 1 202 ? -4.665 3.461 15.328 1.00 96.12 202 LEU A C 1
ATOM 1649 O O . LEU A 1 202 ? -3.680 2.892 15.789 1.00 96.12 202 LEU A O 1
ATOM 1653 N N . ASN A 1 203 ? -5.485 4.174 16.106 1.00 95.25 203 ASN A N 1
ATOM 1654 C CA . ASN A 1 203 ? -5.266 4.328 17.549 1.00 95.25 203 ASN A CA 1
ATOM 1655 C C . ASN A 1 203 ? -5.285 2.987 18.294 1.00 95.25 203 ASN A C 1
ATOM 1657 O O . ASN A 1 203 ? -4.504 2.770 19.224 1.00 95.25 203 ASN A O 1
ATOM 1661 N N . ALA A 1 204 ? -6.194 2.084 17.921 1.00 94.25 204 ALA A N 1
ATOM 1662 C CA . ALA A 1 204 ? -6.258 0.763 18.531 1.00 94.25 204 ALA A CA 1
ATOM 1663 C C . ALA A 1 204 ? -5.045 -0.098 18.159 1.00 94.25 204 ALA A C 1
ATOM 1665 O O . ALA A 1 204 ? -4.456 -0.744 19.031 1.00 94.25 204 ALA A O 1
ATOM 1666 N N . LEU A 1 205 ? -4.648 -0.066 16.886 1.00 94.38 205 LEU A N 1
ATOM 1667 C CA . LEU A 1 205 ? -3.469 -0.770 16.388 1.00 94.38 205 LEU A CA 1
ATOM 1668 C C . LEU A 1 205 ? -2.188 -0.256 17.048 1.00 94.38 205 LEU A C 1
ATOM 1670 O O . LEU A 1 205 ? -1.393 -1.057 17.534 1.00 94.38 205 LEU A O 1
ATOM 1674 N N . GLN A 1 206 ? -2.032 1.063 17.171 1.00 94.81 206 GLN A N 1
ATOM 1675 C CA . GLN A 1 206 ? -0.882 1.673 17.830 1.00 94.81 206 GLN A CA 1
ATOM 1676 C C . GLN A 1 206 ? -0.752 1.213 19.284 1.00 94.81 206 GLN A C 1
ATOM 1678 O O . GLN A 1 206 ? 0.319 0.781 19.713 1.00 94.81 206 GLN A O 1
ATOM 1683 N N . LYS A 1 207 ? -1.858 1.207 20.042 1.00 93.12 207 LYS A N 1
ATOM 1684 C CA . LYS A 1 207 ? -1.871 0.681 21.419 1.00 93.12 207 LYS A CA 1
ATOM 1685 C C . LYS A 1 207 ? -1.443 -0.784 21.481 1.00 93.12 207 LYS A C 1
ATOM 1687 O O . LYS A 1 207 ? -0.723 -1.168 22.402 1.00 93.12 207 LYS A O 1
ATOM 1692 N N . TYR A 1 208 ? -1.880 -1.602 20.525 1.00 92.19 208 TYR A N 1
ATOM 1693 C CA . TYR A 1 208 ? -1.465 -3.001 20.431 1.00 92.19 208 TYR A CA 1
ATOM 1694 C C . TYR A 1 208 ? 0.037 -3.131 20.131 1.00 92.19 208 TYR A C 1
ATOM 1696 O O . TY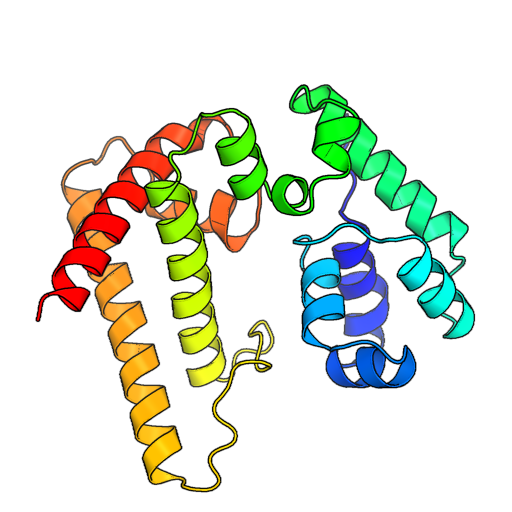R A 1 208 ? 0.730 -3.897 20.803 1.00 92.19 208 TYR A O 1
ATOM 1704 N N . PHE A 1 209 ? 0.563 -2.342 19.194 1.00 91.56 209 PHE A N 1
ATOM 1705 C CA . PHE A 1 209 ? 1.979 -2.370 18.832 1.00 91.56 209 PHE A CA 1
ATOM 1706 C C . PHE A 1 209 ? 2.893 -1.930 19.977 1.00 91.56 209 PHE A C 1
ATOM 1708 O O . PHE A 1 209 ? 3.883 -2.609 20.235 1.00 91.56 209 PHE A O 1
ATOM 1715 N N . VAL A 1 210 ? 2.535 -0.865 20.701 1.00 88.25 210 VAL A N 1
ATOM 1716 C CA . VAL A 1 210 ? 3.307 -0.369 21.855 1.00 88.25 210 VAL A CA 1
ATOM 1717 C C . VAL A 1 210 ? 3.306 -1.370 23.015 1.00 88.25 210 VAL A C 1
ATOM 1719 O O . VAL A 1 210 ? 4.312 -1.521 23.706 1.00 88.25 210 VAL A O 1
ATOM 1722 N N . ARG A 1 211 ? 2.191 -2.079 23.244 1.00 85.12 211 ARG A N 1
ATOM 1723 C CA . ARG A 1 211 ? 2.129 -3.137 24.266 1.00 85.12 211 ARG A CA 1
ATOM 1724 C C . ARG A 1 211 ? 3.072 -4.291 23.939 1.00 85.12 211 ARG A C 1
ATOM 1726 O O . ARG A 1 211 ? 3.771 -4.751 24.830 1.00 85.12 211 ARG A O 1
ATOM 1733 N N . LYS A 1 212 ? 3.132 -4.711 22.672 1.00 76.94 212 LYS A N 1
ATOM 1734 C CA . LYS A 1 212 ? 4.024 -5.795 22.237 1.00 76.94 212 LYS A CA 1
ATOM 1735 C C . LYS A 1 212 ? 5.512 -5.451 22.309 1.00 76.94 212 LYS A C 1
ATOM 1737 O O . LYS A 1 212 ? 6.303 -6.365 22.444 1.00 76.94 212 LYS A O 1
ATOM 1742 N N . THR A 1 213 ? 5.899 -4.181 22.202 1.00 71.25 213 THR A N 1
ATOM 1743 C CA . THR A 1 213 ? 7.313 -3.768 22.297 1.00 71.25 213 THR A CA 1
ATOM 1744 C C . THR A 1 213 ? 7.828 -3.639 23.732 1.00 71.25 213 THR A C 1
ATOM 1746 O O . THR A 1 213 ? 9.024 -3.467 23.923 1.00 71.25 213 THR A O 1
ATOM 1749 N N . LYS A 1 214 ? 6.940 -3.659 24.737 1.00 59.34 214 LYS A N 1
ATOM 1750 C CA . LYS A 1 214 ? 7.297 -3.571 26.167 1.00 59.34 214 LYS A CA 1
ATOM 1751 C C . LYS A 1 214 ? 7.350 -4.936 26.872 1.00 59.34 214 LYS A C 1
ATOM 1753 O O . LYS A 1 214 ? 7.653 -4.970 28.060 1.00 59.34 214 LYS A O 1
ATOM 1758 N N . CYS A 1 215 ? 7.013 -6.014 26.168 1.00 44.28 215 CYS A N 1
ATOM 1759 C CA . CYS A 1 215 ? 7.102 -7.398 26.632 1.00 44.28 215 CYS A CA 1
ATOM 1760 C C . CYS A 1 215 ? 8.268 -8.083 25.927 1.00 44.28 215 CYS A C 1
ATOM 1762 O O . CYS A 1 215 ? 8.906 -8.928 26.585 1.00 44.28 215 CYS A O 1
#

Secondary structure (DSSP, 8-state):
---PPPHHHHHIIIIIITTT--HHHHHHHTTS-HHHHHHHHTTSS---HHHHHHHHHTTSS-HHHHHHHHHHHHHHHHHHH---HHHHTSTTTTSHHHHHHHTTSS-HHHHHHHHHHHHHHHHHHHHTT-TTS-GGGS-----HHHHHHHHHHHHHHHHHHHHHHHHHHHH-TTS-HHHHIIIIIIS----GGGHHHHHHHHHHHHHHHHHHHT-

Sequence (215 aa):
MHNPAHPGEVLKVAFLEEMGLSIQKLADHLHMTRASLSRVINGHASMRTELAIKLELAGFSKAKFWLDMQKNYNLWQTKHFGLTIEQEKNPLSSTYIGWLYLKGELTQEQYDAAQKYLQIRNNYLCAKGFPCAIYDEMPSSSDEKERDKWVQLATEQFSSMQKIVREVQCRYKQYNLHSALQYLVVEDQTLPYLVSSLRFALNALQKYFVRKTKC

Radius of gyration: 18.61 Å; chains: 1; bounding box: 39×47×52 Å